Protein AF-B7IE78-F1 (afdb_monomer)

Radius of gyration: 19.23 Å; Cα contacts (8 Å, |Δi|>4): 376; chains: 1; bounding box: 48×43×48 Å

Foldseek 3Di:
DKFFFADDDPQWTWTQDPLAIWIKRKPDDDDGRDIDDDDPADDDPIGIDTQDDPDNDQADRVLLVLLVLQDPDSVSSRLSSLQSSQLVVPDPPDPVNSVLVSCCQQAFPPDPVSVVVLVVSQVRRPQWHWGHHHQWIKIARNVQQWIWIDHPPWIWIWHDDPQEIEIETQDDDPPVVVVQVVSVVRHVYYWYWHDPDVPIDID

Secondary structure (DSSP, 8-state):
-EEEEEEEETTEEEEEETTEEEEEEESS---TT-EEE-PSTT-SSS-EEEEEEEES----HHHHHHHHHH---HHHHHHHHHHHHHHTTTS---HHHHHHHHHHHHH-SSSHHHHHHHHHHHHH-TTEEEEEETTEEEEEETTTTEEEEEETTEEEEEEEETTEEEEEESSPPTTHHHHHHHHTTT-SEEEEEETTSTT--B-

Structure (mmCIF, N/CA/C/O backbone):
data_AF-B7IE78-F1
#
_entry.id   AF-B7IE78-F1
#
loop_
_atom_site.group_PDB
_atom_site.id
_atom_site.type_symbol
_atom_site.label_atom_id
_atom_site.label_alt_id
_atom_site.label_comp_id
_atom_site.label_asym_id
_atom_site.label_entity_id
_atom_site.label_seq_id
_atom_site.pdbx_PDB_ins_code
_atom_site.Cartn_x
_atom_site.Cartn_y
_atom_site.Cartn_z
_atom_site.occupancy
_atom_site.B_iso_or_equiv
_atom_site.auth_seq_id
_atom_site.auth_comp_id
_atom_site.auth_asym_id
_atom_site.auth_atom_id
_atom_site.pdbx_PDB_model_num
ATOM 1 N N . MET A 1 1 ? 10.334 -22.956 -7.928 1.00 80.69 1 MET A N 1
ATOM 2 C CA . MET A 1 1 ? 9.289 -22.399 -8.831 1.00 80.69 1 MET A CA 1
ATOM 3 C C . MET A 1 1 ? 9.983 -21.706 -9.991 1.00 80.69 1 MET A C 1
ATOM 5 O O . MET A 1 1 ? 11.041 -21.149 -9.757 1.00 80.69 1 MET A O 1
ATOM 9 N N . TYR A 1 2 ? 9.440 -21.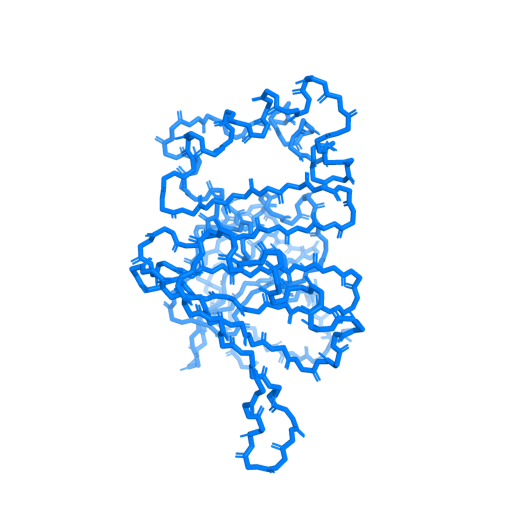718 -11.208 1.00 84.88 2 TYR A N 1
ATOM 10 C CA . TYR A 1 2 ? 10.041 -20.992 -12.338 1.00 84.88 2 TYR A CA 1
ATOM 11 C C . TYR A 1 2 ? 9.226 -19.751 -12.698 1.00 84.88 2 TYR A C 1
ATOM 13 O O . TYR A 1 2 ? 8.002 -19.756 -12.574 1.00 84.88 2 TYR A O 1
ATOM 21 N N . GLY A 1 3 ? 9.910 -18.712 -13.170 1.00 88.56 3 GLY A N 1
ATOM 22 C CA . GLY A 1 3 ? 9.297 -17.519 -13.742 1.00 88.56 3 GLY A CA 1
ATOM 23 C C . GLY A 1 3 ? 10.087 -16.994 -14.936 1.00 88.56 3 GLY A C 1
ATOM 24 O O . GLY A 1 3 ? 11.257 -17.329 -15.109 1.00 88.56 3 GLY A O 1
ATOM 25 N N . ILE A 1 4 ? 9.447 -16.179 -15.768 1.00 91.00 4 ILE A N 1
ATOM 26 C CA . ILE A 1 4 ? 10.082 -15.508 -16.911 1.00 91.00 4 ILE A CA 1
ATOM 27 C C . ILE A 1 4 ? 10.142 -14.014 -16.618 1.00 91.00 4 ILE A C 1
ATOM 29 O O . ILE A 1 4 ? 9.119 -13.423 -16.271 1.00 91.00 4 ILE A O 1
ATOM 33 N N . VAL A 1 5 ? 11.315 -13.396 -16.778 1.00 92.44 5 VAL A N 1
ATOM 34 C CA . VAL A 1 5 ? 11.469 -11.941 -16.636 1.00 92.44 5 VAL A CA 1
ATOM 35 C C . VAL A 1 5 ? 10.604 -11.235 -17.676 1.00 92.44 5 VAL A C 1
ATOM 37 O O . VAL A 1 5 ? 10.913 -11.267 -18.869 1.00 92.44 5 VAL A O 1
ATOM 40 N N . SER A 1 6 ? 9.525 -10.594 -17.234 1.00 93.38 6 SER A N 1
ATOM 41 C CA . SER A 1 6 ? 8.610 -9.879 -18.121 1.00 93.38 6 SER A CA 1
ATOM 42 C C . SER A 1 6 ? 8.970 -8.410 -18.225 1.00 93.38 6 SER A C 1
ATOM 44 O O . SER A 1 6 ? 9.001 -7.886 -19.330 1.00 93.38 6 SER A O 1
ATOM 46 N N . ASP A 1 7 ? 9.278 -7.756 -17.106 1.00 92.38 7 ASP A N 1
ATOM 47 C CA . ASP A 1 7 ? 9.486 -6.310 -17.043 1.00 92.38 7 ASP A CA 1
ATOM 48 C C . ASP A 1 7 ? 10.535 -5.945 -15.996 1.00 92.38 7 ASP A C 1
ATOM 50 O O . ASP A 1 7 ? 10.815 -6.698 -15.060 1.00 92.38 7 ASP A O 1
ATOM 54 N N . LEU A 1 8 ? 11.145 -4.780 -16.192 1.00 91.81 8 LEU A N 1
ATOM 55 C CA . LEU A 1 8 ? 12.296 -4.311 -15.435 1.00 91.81 8 LEU A CA 1
ATOM 56 C C . LEU A 1 8 ? 12.129 -2.822 -15.153 1.00 91.81 8 LEU A C 1
ATOM 58 O O . LEU A 1 8 ? 11.842 -2.045 -16.062 1.00 91.81 8 LEU A O 1
ATOM 62 N N . TYR A 1 9 ? 12.380 -2.419 -13.914 1.00 92.12 9 TYR A N 1
ATOM 63 C CA . TYR A 1 9 ? 12.505 -1.018 -13.540 1.00 92.12 9 TYR A CA 1
ATOM 64 C C . TYR A 1 9 ? 13.607 -0.877 -12.495 1.00 92.12 9 TYR A C 1
ATOM 66 O O . TYR A 1 9 ? 13.471 -1.337 -11.363 1.00 92.12 9 TYR A O 1
ATOM 74 N N . ARG A 1 10 ? 14.728 -0.253 -12.877 1.00 89.62 10 ARG A N 1
ATOM 75 C CA . ARG A 1 10 ? 15.946 -0.181 -12.050 1.00 89.62 10 ARG A CA 1
ATOM 76 C C . ARG A 1 10 ? 16.389 -1.586 -11.611 1.00 89.62 10 ARG A C 1
ATOM 78 O O . ARG A 1 10 ? 16.771 -2.393 -12.452 1.00 89.62 10 ARG A O 1
ATOM 85 N N . ASN A 1 11 ? 16.347 -1.871 -10.313 1.00 89.00 11 ASN A N 1
ATOM 86 C CA . ASN A 1 11 ? 16.671 -3.164 -9.712 1.00 89.00 11 ASN A CA 1
ATOM 87 C C . ASN A 1 11 ? 15.430 -4.008 -9.369 1.00 89.00 11 ASN A C 1
ATOM 89 O O . ASN A 1 11 ? 15.566 -5.075 -8.772 1.00 89.00 11 ASN A O 1
ATOM 93 N N . ILE A 1 12 ? 14.233 -3.543 -9.727 1.00 92.62 12 ILE A N 1
ATOM 94 C CA . ILE A 1 12 ? 12.977 -4.265 -9.550 1.00 92.62 12 ILE A CA 1
ATOM 95 C C . ILE A 1 12 ? 12.664 -5.042 -10.824 1.00 92.62 12 ILE A C 1
ATOM 97 O O . ILE A 1 12 ? 12.724 -4.506 -11.933 1.00 92.62 12 ILE A O 1
ATOM 101 N N . VAL A 1 13 ? 12.338 -6.319 -10.660 1.00 92.81 13 VAL A N 1
ATOM 102 C CA . VAL A 1 13 ? 12.122 -7.266 -11.753 1.00 92.81 13 VAL A CA 1
ATOM 103 C C . VAL A 1 13 ? 10.767 -7.931 -11.571 1.00 92.81 13 VAL A C 1
ATOM 105 O O . VAL A 1 13 ? 10.485 -8.467 -10.498 1.00 92.81 13 VAL A O 1
ATOM 108 N N . ARG A 1 14 ? 9.942 -7.922 -12.620 1.00 94.31 14 ARG A N 1
ATOM 109 C CA . ARG A 1 14 ? 8.688 -8.677 -12.678 1.00 94.31 14 ARG A CA 1
ATOM 110 C C . ARG A 1 14 ? 8.926 -10.027 -13.338 1.00 94.31 14 ARG A C 1
ATOM 112 O O . ARG A 1 14 ? 9.502 -10.101 -14.423 1.00 94.31 14 ARG A O 1
ATOM 119 N N . LEU A 1 15 ? 8.460 -11.079 -12.681 1.00 93.06 15 LEU A N 1
ATOM 120 C CA . LEU A 1 15 ? 8.517 -12.457 -13.138 1.00 93.06 15 LEU A CA 1
ATOM 121 C C . LEU A 1 15 ? 7.095 -12.960 -13.378 1.00 93.06 15 LEU A C 1
ATOM 123 O O . LEU A 1 15 ? 6.302 -13.018 -12.441 1.00 93.06 15 LEU A O 1
ATOM 127 N N . LYS A 1 16 ? 6.792 -13.374 -14.608 1.00 92.56 16 LYS A N 1
ATOM 128 C CA . LYS A 1 16 ? 5.557 -14.100 -14.924 1.00 92.56 16 LYS A CA 1
ATOM 129 C C . LYS A 1 16 ? 5.706 -15.553 -14.502 1.00 92.56 16 LYS A C 1
ATOM 131 O O . LYS A 1 16 ? 6.642 -16.220 -14.948 1.00 92.56 16 LYS A O 1
ATOM 136 N N . THR A 1 17 ? 4.799 -16.041 -13.661 1.00 90.75 17 THR A N 1
ATOM 137 C CA . THR A 1 17 ? 4.732 -17.453 -13.251 1.00 90.75 17 THR A CA 1
ATOM 138 C C . THR A 1 17 ? 3.342 -18.021 -13.520 1.00 90.75 17 THR A C 1
ATOM 140 O O . THR A 1 17 ? 2.388 -17.274 -13.731 1.00 90.75 17 THR A O 1
ATOM 143 N N . ASN A 1 18 ? 3.201 -19.345 -13.453 1.00 88.69 18 ASN A N 1
ATOM 144 C CA . ASN A 1 18 ? 1.899 -20.005 -13.609 1.00 88.69 18 ASN A CA 1
ATOM 145 C C . ASN A 1 18 ? 0.898 -19.625 -12.501 1.00 88.69 18 ASN A C 1
ATOM 147 O O . ASN A 1 18 ? -0.307 -19.703 -12.715 1.00 88.69 18 ASN A O 1
ATOM 151 N N . ASN A 1 19 ? 1.388 -19.178 -11.339 1.00 88.00 19 ASN A N 1
ATOM 152 C CA . ASN A 1 19 ? 0.563 -18.821 -10.181 1.00 88.00 19 ASN A CA 1
ATOM 153 C C . ASN A 1 19 ? 0.264 -17.312 -10.107 1.00 88.00 19 ASN A C 1
ATOM 155 O O . ASN A 1 19 ? -0.287 -16.841 -9.115 1.00 88.00 19 ASN A O 1
ATOM 159 N N . GLY A 1 20 ? 0.635 -16.549 -11.137 1.00 91.50 20 GLY A N 1
ATOM 160 C CA . GLY A 1 20 ? 0.570 -15.089 -11.160 1.00 91.50 20 GLY A CA 1
ATOM 161 C C . GLY A 1 20 ? 1.951 -14.442 -11.182 1.00 91.50 20 GLY A C 1
ATOM 162 O O . GLY A 1 20 ? 2.989 -15.112 -11.180 1.00 91.50 20 GLY A O 1
ATOM 163 N N . ASP A 1 21 ? 1.964 -13.119 -11.212 1.00 93.00 21 ASP A N 1
ATOM 164 C CA . ASP A 1 21 ? 3.193 -12.348 -11.306 1.00 93.00 21 ASP A CA 1
ATOM 165 C C . ASP A 1 21 ? 3.845 -12.211 -9.930 1.00 93.00 21 ASP A C 1
ATOM 167 O O . ASP A 1 21 ? 3.179 -12.106 -8.897 1.00 93.00 21 ASP A O 1
ATOM 171 N N . ILE A 1 22 ? 5.174 -12.204 -9.923 1.00 91.88 22 ILE A N 1
ATOM 172 C CA . ILE A 1 22 ? 6.008 -11.991 -8.741 1.00 91.88 22 ILE A CA 1
ATOM 17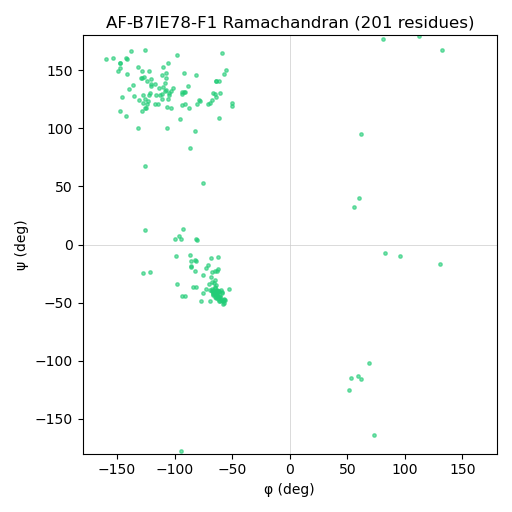3 C C . ILE A 1 22 ? 6.934 -10.824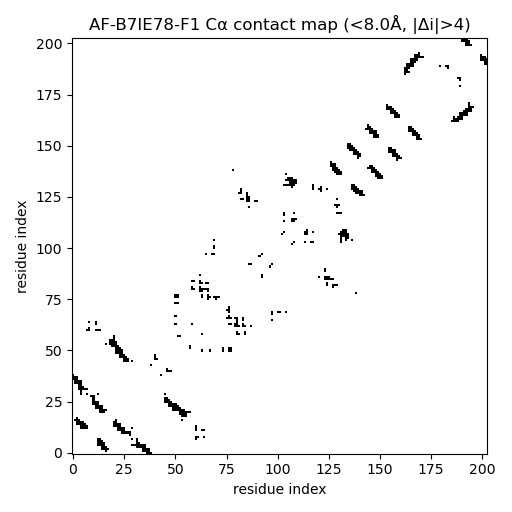 -9.026 1.00 91.88 22 ILE A C 1
ATOM 175 O O . ILE A 1 22 ? 7.472 -10.704 -10.125 1.00 91.88 22 ILE A O 1
ATOM 179 N N . VAL A 1 23 ? 7.155 -9.976 -8.029 1.00 92.25 23 VAL A N 1
ATOM 180 C CA . VAL A 1 23 ? 8.111 -8.876 -8.137 1.00 92.25 23 VAL A CA 1
ATOM 181 C C . VAL A 1 23 ? 9.240 -9.080 -7.145 1.00 92.25 23 VAL A C 1
ATOM 183 O O . VAL A 1 23 ? 9.011 -9.314 -5.957 1.00 92.25 23 VAL A O 1
ATOM 186 N N . ILE A 1 24 ? 10.471 -8.996 -7.646 1.00 91.31 24 ILE A N 1
ATOM 187 C CA . ILE A 1 24 ? 11.693 -9.168 -6.864 1.00 91.31 24 ILE A CA 1
ATOM 188 C C . ILE A 1 24 ? 12.578 -7.924 -6.955 1.00 91.31 24 ILE A C 1
ATOM 190 O O . ILE A 1 24 ? 12.617 -7.246 -7.980 1.00 91.31 24 ILE A O 1
ATOM 194 N N . LYS A 1 25 ? 13.337 -7.660 -5.892 1.00 89.69 25 LYS A N 1
ATOM 195 C CA . LYS A 1 25 ? 14.467 -6.728 -5.885 1.00 89.69 25 LYS A CA 1
ATOM 196 C C . LYS A 1 25 ? 15.738 -7.529 -6.128 1.00 89.69 25 LYS A C 1
ATOM 198 O O . LYS A 1 25 ? 16.153 -8.289 -5.255 1.00 89.69 25 LYS A O 1
ATOM 203 N N . SER A 1 26 ? 16.317 -7.395 -7.314 1.00 87.31 26 SER A N 1
ATOM 204 C CA . SER A 1 26 ? 17.536 -8.096 -7.72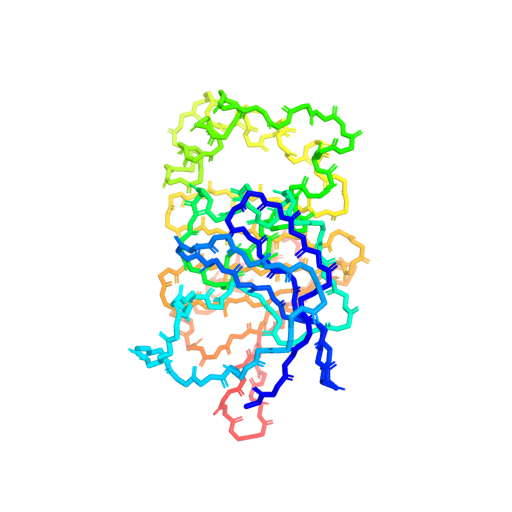4 1.00 87.31 26 SER A CA 1
ATOM 205 C C . SER A 1 26 ? 18.779 -7.264 -7.412 1.00 87.31 26 SER A C 1
ATOM 207 O O . SER A 1 26 ? 18.758 -6.036 -7.488 1.00 87.31 26 SER A O 1
ATOM 209 N N . ASN A 1 27 ? 19.892 -7.924 -7.100 1.00 84.06 27 ASN A N 1
ATOM 210 C CA . ASN A 1 27 ? 21.195 -7.272 -6.964 1.00 84.06 27 ASN A CA 1
ATOM 211 C C . ASN A 1 27 ? 21.901 -7.023 -8.311 1.00 84.06 27 ASN A C 1
ATOM 213 O O . ASN A 1 27 ? 22.874 -6.276 -8.367 1.00 84.06 27 ASN A O 1
ATOM 217 N N . LYS A 1 28 ? 21.427 -7.652 -9.392 1.00 82.06 28 LYS A N 1
ATOM 218 C CA . LYS A 1 28 ? 21.990 -7.556 -10.744 1.00 82.06 28 LYS A CA 1
ATOM 219 C C . LYS A 1 28 ? 20.892 -7.291 -11.767 1.00 82.06 28 LYS A C 1
ATOM 221 O O . LYS A 1 28 ? 19.747 -7.713 -11.597 1.00 82.06 28 LYS A O 1
ATOM 226 N N . LYS A 1 29 ? 21.258 -6.645 -12.874 1.00 82.31 29 LYS A N 1
ATOM 227 C CA . LYS A 1 29 ? 20.364 -6.484 -14.024 1.00 82.31 29 LYS A CA 1
ATOM 228 C C . LYS A 1 29 ? 20.066 -7.856 -14.637 1.00 82.31 29 LYS A C 1
ATOM 230 O O . LYS A 1 29 ? 20.988 -8.616 -14.921 1.00 82.31 29 LYS A O 1
ATOM 235 N N . MET A 1 30 ? 18.787 -8.154 -14.841 1.00 84.81 30 MET A N 1
ATOM 236 C CA . MET A 1 30 ? 18.326 -9.406 -15.447 1.00 84.81 30 MET A CA 1
ATOM 237 C C . MET A 1 30 ? 17.820 -9.120 -16.867 1.00 84.81 30 MET A C 1
ATOM 239 O O . MET A 1 30 ? 17.088 -8.146 -17.042 1.00 84.81 30 MET A O 1
ATOM 243 N N . PRO A 1 31 ? 18.199 -9.905 -17.889 1.00 84.81 31 PRO A N 1
ATOM 244 C CA . PRO A 1 31 ? 17.639 -9.769 -19.232 1.00 84.81 31 PRO A CA 1
ATOM 245 C C . PRO A 1 31 ? 16.139 -10.093 -19.268 1.00 84.81 31 PRO A C 1
ATOM 247 O O . PRO A 1 31 ? 15.689 -11.046 -18.630 1.00 84.81 31 PRO A O 1
ATOM 250 N N . LYS A 1 32 ? 15.363 -9.333 -20.051 1.00 89.31 32 LYS A N 1
ATOM 251 C CA . LYS A 1 32 ? 13.955 -9.653 -20.343 1.00 89.31 32 LYS A CA 1
ATOM 252 C C . LYS A 1 32 ? 13.880 -10.965 -21.131 1.00 89.31 32 LYS A C 1
ATOM 254 O O . LYS A 1 32 ? 14.726 -11.219 -21.980 1.00 89.31 32 LYS A O 1
ATOM 259 N N . GLY A 1 33 ? 12.896 -11.808 -20.826 1.00 86.88 33 GLY A N 1
ATOM 260 C CA . GLY A 1 33 ? 12.751 -13.148 -21.404 1.00 86.88 33 GLY A CA 1
ATOM 261 C C . GLY A 1 33 ? 13.605 -14.233 -20.738 1.00 86.88 33 GLY A C 1
ATOM 262 O O . GLY A 1 33 ? 13.402 -15.410 -21.025 1.00 86.88 33 GLY A O 1
ATOM 263 N N . LEU A 1 34 ? 14.510 -13.881 -19.814 1.00 86.75 34 LEU A N 1
ATOM 264 C CA . LEU A 1 34 ? 15.284 -14.874 -19.072 1.00 86.75 34 LEU A CA 1
ATOM 265 C C . LEU A 1 34 ? 14.348 -15.733 -18.207 1.00 86.75 34 LEU A C 1
ATOM 267 O O . LEU A 1 34 ? 13.569 -15.208 -17.405 1.00 86.75 34 LEU A O 1
ATOM 271 N N . LYS A 1 35 ? 14.451 -17.057 -18.346 1.00 85.25 35 LYS A N 1
ATOM 272 C CA . LYS A 1 35 ? 13.814 -18.013 -17.438 1.00 85.25 35 LYS A CA 1
ATOM 273 C C . LYS A 1 35 ? 14.650 -18.113 -16.170 1.00 85.25 35 LYS A C 1
ATOM 275 O O . LYS A 1 35 ? 15.836 -18.420 -16.227 1.00 85.25 35 LYS A O 1
ATOM 280 N N . VAL A 1 36 ? 14.018 -17.877 -15.030 1.00 82.50 36 VAL A N 1
ATOM 281 C CA . VAL A 1 36 ? 14.657 -17.919 -13.718 1.00 82.50 36 VAL A CA 1
ATOM 282 C C . VAL A 1 36 ? 13.988 -18.958 -12.844 1.00 82.50 36 VAL A C 1
ATOM 284 O O . VAL A 1 36 ? 12.761 -19.047 -12.775 1.00 82.50 36 VAL A O 1
ATOM 287 N N . GLU A 1 37 ? 14.808 -19.735 -12.148 1.00 80.94 37 GLU A N 1
ATOM 288 C CA . GLU A 1 37 ? 14.347 -20.572 -11.055 1.00 80.94 37 GLU A CA 1
ATOM 289 C C . GLU A 1 37 ? 14.363 -19.761 -9.758 1.00 80.94 37 GLU A C 1
ATOM 291 O O . GLU A 1 37 ? 15.402 -19.300 -9.292 1.00 80.94 37 GLU A O 1
ATOM 296 N N . ILE A 1 38 ? 13.190 -19.582 -9.169 1.00 74.44 38 ILE A N 1
ATOM 297 C CA . ILE A 1 38 ? 13.004 -18.982 -7.855 1.00 74.44 38 ILE A CA 1
ATOM 298 C C . ILE A 1 38 ? 13.248 -20.097 -6.831 1.00 74.44 38 ILE A C 1
ATOM 300 O O . ILE A 1 38 ? 12.365 -20.931 -6.583 1.00 74.44 38 ILE A O 1
ATOM 304 N N . LYS A 1 39 ? 14.474 -20.126 -6.297 1.00 71.56 39 LYS A N 1
ATOM 305 C CA . LYS A 1 39 ? 14.903 -20.955 -5.159 1.00 71.56 39 LYS A CA 1
ATOM 306 C C . LYS A 1 39 ? 14.884 -20.135 -3.865 1.00 71.56 39 LYS A C 1
ATOM 308 O O . LYS A 1 39 ? 14.863 -18.904 -3.909 1.00 71.56 39 LYS A O 1
ATOM 313 N N . ASN A 1 40 ? 14.901 -20.811 -2.715 1.00 56.38 40 ASN A N 1
ATOM 314 C CA . ASN A 1 40 ? 15.049 -20.149 -1.417 1.00 56.38 40 ASN A CA 1
ATOM 315 C C . ASN A 1 40 ? 16.341 -19.305 -1.372 1.00 56.38 40 ASN A C 1
ATOM 317 O O . ASN A 1 40 ? 17.341 -19.629 -2.015 1.00 56.38 40 ASN A O 1
ATOM 321 N N . ILE A 1 41 ? 16.277 -18.189 -0.639 1.00 50.69 41 ILE A N 1
ATOM 322 C CA . ILE A 1 41 ? 17.271 -17.104 -0.599 1.00 50.69 41 ILE A CA 1
ATOM 323 C C . ILE A 1 41 ? 18.692 -17.658 -0.379 1.00 50.69 41 ILE A C 1
ATOM 325 O O . ILE A 1 41 ? 18.956 -18.282 0.641 1.00 50.69 41 ILE A O 1
ATOM 329 N N . GLY A 1 42 ? 19.620 -17.384 -1.308 1.00 45.25 42 GLY A N 1
ATOM 330 C CA . GLY A 1 42 ? 21.063 -17.603 -1.106 1.00 45.25 42 GLY A CA 1
ATOM 331 C C . GLY A 1 42 ? 21.810 -18.368 -2.204 1.00 45.25 42 GLY A C 1
ATOM 332 O O . GLY A 1 42 ? 23.033 -18.241 -2.270 1.00 45.25 42 GLY A O 1
ATOM 333 N N . GLN A 1 43 ? 21.117 -19.084 -3.097 1.00 47.84 43 GLN A N 1
ATOM 334 C CA . GLN A 1 43 ? 21.738 -19.896 -4.159 1.00 47.84 43 GLN A CA 1
ATOM 335 C C . GLN A 1 43 ? 21.286 -19.461 -5.566 1.00 47.84 43 GLN A C 1
ATOM 337 O O . GLN A 1 43 ? 20.090 -19.332 -5.815 1.00 47.84 43 GLN A O 1
ATOM 342 N N . GLY A 1 44 ? 22.244 -19.253 -6.481 1.00 60.38 44 GLY A N 1
ATOM 343 C CA . GLY A 1 44 ? 22.012 -18.910 -7.895 1.00 60.38 44 GLY A CA 1
ATOM 344 C C . GLY A 1 44 ? 22.848 -17.725 -8.409 1.00 60.38 44 GLY A C 1
ATOM 345 O O . GLY A 1 44 ? 23.434 -16.977 -7.625 1.00 60.38 44 GLY A O 1
ATOM 346 N N . ASP A 1 45 ? 22.872 -17.534 -9.734 1.00 61.88 45 ASP A N 1
ATOM 347 C CA . ASP A 1 45 ? 23.640 -16.471 -10.420 1.00 61.88 45 ASP A CA 1
ATOM 348 C C . ASP A 1 45 ? 23.116 -15.050 -10.138 1.00 61.88 45 ASP A C 1
ATOM 350 O O . ASP A 1 45 ? 23.855 -14.052 -10.213 1.00 61.88 45 ASP A O 1
ATOM 354 N N . TYR A 1 46 ? 21.836 -14.978 -9.763 1.00 66.50 46 TYR A N 1
ATOM 355 C CA . TYR A 1 46 ? 21.090 -13.773 -9.423 1.00 66.50 46 TYR A CA 1
ATOM 356 C C . TYR A 1 46 ? 20.503 -13.921 -8.018 1.00 66.50 46 TYR A C 1
ATOM 358 O O . TYR A 1 46 ? 19.719 -14.834 -7.762 1.00 66.50 46 TYR A O 1
ATOM 366 N N . LYS A 1 47 ? 20.868 -13.017 -7.100 1.00 73.44 47 LYS A N 1
ATOM 367 C CA . LYS A 1 47 ? 20.319 -12.987 -5.736 1.00 73.44 47 LYS A CA 1
ATOM 368 C C . LYS A 1 47 ? 19.290 -11.864 -5.642 1.00 73.44 47 LYS A C 1
ATOM 370 O O . LYS A 1 47 ? 19.563 -10.734 -6.046 1.00 73.44 47 LYS A O 1
ATOM 375 N N . GLY A 1 48 ? 18.120 -12.157 -5.085 1.00 75.75 48 GLY A N 1
ATOM 376 C CA . GLY A 1 48 ? 17.072 -11.158 -4.914 1.00 75.75 48 GLY A CA 1
ATOM 377 C C . GLY A 1 48 ? 16.125 -11.460 -3.761 1.00 75.75 48 GLY A C 1
ATOM 378 O O . GLY A 1 48 ? 16.041 -12.593 -3.289 1.00 75.75 48 GLY A O 1
ATOM 379 N N . LYS A 1 49 ? 15.417 -10.422 -3.311 1.00 84.81 49 LYS A N 1
ATOM 380 C CA . LYS A 1 49 ? 14.366 -10.496 -2.285 1.00 84.81 49 LYS A CA 1
ATOM 381 C C . LYS A 1 49 ? 13.007 -10.370 -2.967 1.00 84.81 49 LYS A C 1
ATOM 383 O O . LYS A 1 49 ? 12.811 -9.451 -3.761 1.00 84.81 49 LYS A O 1
ATOM 388 N N . ILE A 1 50 ? 12.076 -11.273 -2.666 1.00 88.25 50 ILE A N 1
ATOM 389 C CA . ILE A 1 50 ? 10.687 -11.146 -3.127 1.00 88.25 50 ILE A CA 1
ATOM 390 C C . ILE A 1 50 ? 10.056 -9.944 -2.420 1.00 88.25 50 ILE A C 1
ATOM 392 O O . ILE A 1 50 ? 10.060 -9.879 -1.192 1.00 88.25 50 ILE A O 1
ATOM 396 N N . LEU A 1 51 ? 9.529 -9.004 -3.202 1.00 88.81 51 LEU A N 1
ATOM 397 C CA . LEU A 1 51 ? 8.812 -7.830 -2.705 1.00 88.81 51 LEU A CA 1
ATOM 398 C C . LEU A 1 51 ? 7.296 -8.022 -2.737 1.00 88.81 51 LEU A C 1
ATOM 400 O O . LEU A 1 51 ? 6.609 -7.495 -1.874 1.00 88.81 51 LEU A O 1
ATOM 404 N N . MET A 1 52 ? 6.759 -8.747 -3.724 1.00 90.00 52 MET A N 1
ATOM 405 C CA . MET A 1 52 ? 5.309 -8.874 -3.910 1.00 90.00 52 MET A CA 1
ATOM 406 C C . MET A 1 52 ? 4.944 -10.105 -4.751 1.00 90.00 52 MET A C 1
ATOM 408 O O . MET A 1 52 ? 5.776 -10.612 -5.506 1.00 90.00 52 MET A O 1
ATOM 412 N N . GLY A 1 53 ? 3.695 -10.562 -4.637 1.00 87.88 53 GLY A N 1
ATOM 413 C CA . GLY A 1 53 ? 3.155 -11.706 -5.380 1.00 87.88 53 GLY A CA 1
ATOM 414 C C . GLY A 1 53 ? 3.534 -13.067 -4.780 1.00 87.88 53 GLY A C 1
ATOM 415 O O . GLY A 1 53 ? 4.276 -13.103 -3.803 1.00 87.88 53 GLY A O 1
ATOM 416 N N . PRO A 1 54 ? 3.055 -14.196 -5.322 1.00 88.50 54 PRO A N 1
ATOM 417 C CA . PRO A 1 54 ? 2.312 -14.319 -6.577 1.00 88.50 54 PRO A CA 1
ATOM 418 C C . PRO A 1 54 ? 0.928 -13.652 -6.526 1.00 88.50 54 PRO A C 1
ATOM 420 O O . PRO A 1 54 ? 0.175 -13.869 -5.584 1.00 88.50 54 PRO A O 1
ATOM 423 N N . SER A 1 55 ? 0.604 -12.817 -7.520 1.00 88.25 55 SER A N 1
ATOM 424 C CA . SER A 1 55 ? -0.716 -12.179 -7.673 1.00 88.25 55 SER A CA 1
ATOM 425 C C . SER A 1 55 ? -1.049 -11.944 -9.148 1.00 88.25 55 SER A C 1
ATOM 427 O O . SER A 1 55 ? -0.161 -11.710 -9.965 1.00 88.25 55 SER A O 1
ATOM 429 N N . LYS A 1 56 ? -2.340 -11.974 -9.500 1.00 87.19 56 LYS A N 1
ATOM 430 C CA . LYS A 1 56 ? -2.819 -11.624 -10.852 1.00 87.19 56 LYS A CA 1
ATOM 431 C C . LYS A 1 56 ? -2.813 -10.118 -11.112 1.00 87.19 56 LYS A C 1
ATOM 433 O O . LYS A 1 56 ? -2.742 -9.701 -12.262 1.00 87.19 56 LYS A O 1
ATOM 438 N N . VAL A 1 57 ? -2.923 -9.316 -10.055 1.00 87.50 57 VAL A N 1
ATOM 439 C CA . VAL A 1 57 ? -2.975 -7.855 -10.134 1.00 87.50 57 VAL A CA 1
ATOM 440 C C . VAL A 1 57 ? -1.871 -7.306 -9.248 1.00 87.50 57 VAL A C 1
ATOM 442 O O . VAL A 1 57 ? -1.861 -7.540 -8.038 1.00 87.50 57 VAL A O 1
ATOM 445 N N . LEU A 1 58 ? -0.927 -6.604 -9.867 1.00 91.81 58 LEU A N 1
ATOM 446 C CA . LEU A 1 58 ? 0.188 -5.951 -9.198 1.00 91.81 58 LEU A CA 1
ATOM 447 C C . LEU A 1 58 ? 0.279 -4.494 -9.656 1.00 91.81 58 LEU A C 1
ATOM 449 O O . LEU A 1 58 ? 0.100 -4.246 -10.854 1.00 91.81 58 LEU A O 1
ATOM 453 N N . PRO A 1 59 ? 0.635 -3.565 -8.754 1.00 93.56 59 PRO A N 1
ATOM 454 C CA . PRO A 1 59 ? 0.950 -2.191 -9.120 1.00 93.56 59 PRO A CA 1
ATOM 455 C C . PRO A 1 59 ? 2.103 -2.106 -10.121 1.00 93.56 59 PRO A C 1
ATOM 457 O O . PRO A 1 59 ? 2.884 -3.053 -10.310 1.00 93.56 59 PRO A O 1
ATOM 460 N N . SER A 1 60 ? 2.244 -0.944 -10.744 1.00 95.06 60 SER A N 1
ATOM 461 C CA . SER A 1 60 ? 3.384 -0.609 -11.593 1.00 95.06 60 SER A CA 1
ATOM 462 C C . SER A 1 60 ? 4.739 -0.763 -10.868 1.00 95.06 60 SER A C 1
ATOM 464 O O . SER A 1 60 ? 4.857 -0.636 -9.646 1.00 95.06 60 SER A O 1
ATOM 466 N N . LEU A 1 61 ? 5.803 -1.093 -11.618 1.00 95.75 61 LEU A N 1
ATOM 467 C CA . LEU A 1 61 ? 7.115 -1.394 -11.018 1.00 95.75 61 LEU A CA 1
ATOM 468 C C . LEU A 1 61 ? 7.794 -0.176 -10.383 1.00 95.75 61 LEU A C 1
ATOM 470 O O . LEU A 1 61 ? 8.582 -0.339 -9.453 1.00 95.75 61 LEU A O 1
ATOM 474 N N . ASP A 1 62 ? 7.506 1.024 -10.874 1.00 95.94 62 ASP A N 1
ATOM 475 C CA . ASP A 1 62 ? 7.940 2.281 -10.271 1.00 95.94 62 ASP A CA 1
ATOM 476 C C . ASP A 1 62 ? 7.276 2.503 -8.910 1.00 95.94 62 ASP A C 1
ATOM 478 O O . ASP A 1 62 ? 7.983 2.802 -7.950 1.00 95.94 62 ASP A O 1
ATOM 482 N N . ALA A 1 63 ? 5.971 2.245 -8.782 1.00 96.81 63 ALA A N 1
ATOM 483 C CA . ALA A 1 63 ? 5.268 2.320 -7.506 1.00 96.81 63 ALA A CA 1
ATOM 484 C C . ALA A 1 63 ? 5.846 1.331 -6.481 1.00 96.81 63 ALA A C 1
ATOM 486 O O . ALA A 1 63 ? 6.166 1.723 -5.360 1.00 96.81 63 ALA A O 1
ATOM 487 N N . ILE A 1 64 ? 6.099 0.083 -6.897 1.00 96.44 64 ILE A N 1
ATOM 488 C CA . ILE A 1 64 ? 6.754 -0.926 -6.046 1.00 96.44 64 ILE A CA 1
ATOM 489 C C . ILE A 1 64 ? 8.176 -0.499 -5.661 1.00 96.44 64 ILE A C 1
ATOM 491 O O . ILE A 1 64 ? 8.601 -0.676 -4.515 1.00 96.44 64 ILE A O 1
ATOM 495 N N . TYR A 1 65 ? 8.922 0.095 -6.596 1.00 95.75 65 TYR A N 1
ATOM 496 C CA . TYR A 1 65 ? 10.241 0.648 -6.308 1.00 95.75 65 TYR A CA 1
ATOM 497 C C . TYR A 1 65 ? 10.160 1.748 -5.243 1.00 95.75 65 TYR A C 1
ATOM 499 O O . TYR A 1 65 ? 10.902 1.677 -4.262 1.00 95.75 65 TYR A O 1
ATOM 507 N N . TYR A 1 66 ? 9.246 2.712 -5.390 1.00 97.06 66 TYR A N 1
ATOM 508 C CA . TYR A 1 66 ? 9.025 3.786 -4.420 1.00 97.06 66 TYR A CA 1
ATOM 509 C C . TYR A 1 66 ? 8.686 3.237 -3.034 1.00 97.06 66 TYR A C 1
ATOM 511 O O . TYR A 1 66 ? 9.326 3.619 -2.059 1.00 97.06 66 TYR A O 1
ATOM 519 N N . SER A 1 67 ? 7.778 2.266 -2.935 1.00 97.38 67 SER A N 1
ATOM 520 C CA . SER A 1 67 ? 7.449 1.603 -1.667 1.00 97.38 67 SER A CA 1
ATOM 521 C C . SER A 1 67 ? 8.656 0.938 -1.013 1.00 97.38 67 SER A C 1
ATOM 523 O O . SER A 1 67 ? 8.860 1.081 0.192 1.00 97.38 67 SER A O 1
ATOM 525 N N . SER A 1 68 ? 9.501 0.276 -1.809 1.00 95.56 68 SER A N 1
ATOM 526 C CA . SER A 1 68 ? 10.722 -0.381 -1.322 1.00 95.56 68 SER A CA 1
ATOM 527 C C . SER A 1 68 ? 11.812 0.587 -0.837 1.00 95.56 68 SER A C 1
ATOM 529 O O . SER A 1 68 ? 12.798 0.148 -0.245 1.00 95.56 68 SER A O 1
ATOM 531 N N . MET A 1 69 ? 11.667 1.889 -1.114 1.00 95.50 69 MET A N 1
ATOM 532 C CA . MET A 1 69 ? 12.523 2.952 -0.572 1.00 95.50 69 MET A CA 1
ATOM 533 C C . MET A 1 69 ? 12.042 3.447 0.799 1.00 95.50 69 MET A C 1
ATOM 535 O O . MET A 1 69 ? 12.824 4.058 1.529 1.00 95.50 69 MET A O 1
ATOM 539 N N . ILE A 1 70 ? 10.773 3.197 1.142 1.00 97.06 70 ILE A N 1
ATOM 540 C CA . ILE A 1 70 ? 10.158 3.615 2.408 1.00 97.06 70 ILE A CA 1
ATOM 541 C C . ILE A 1 70 ? 10.315 2.530 3.474 1.00 97.06 70 ILE A C 1
ATOM 543 O O . ILE A 1 70 ? 10.672 2.837 4.606 1.00 97.06 70 ILE A O 1
ATOM 547 N N . THR A 1 71 ? 10.068 1.266 3.121 1.00 94.12 71 THR A N 1
ATOM 548 C CA . THR A 1 71 ? 10.110 0.140 4.065 1.00 94.12 71 THR A CA 1
ATOM 549 C C . THR A 1 71 ? 10.583 -1.152 3.404 1.00 94.12 71 THR A C 1
ATOM 551 O O . THR A 1 71 ? 10.475 -1.336 2.190 1.00 94.12 71 THR A O 1
ATOM 554 N N . GLU A 1 72 ? 11.112 -2.058 4.223 1.00 90.62 72 GLU A N 1
ATOM 555 C CA . GLU A 1 72 ? 11.500 -3.411 3.827 1.00 90.62 72 GLU A CA 1
ATOM 556 C C . GLU A 1 72 ? 10.458 -4.483 4.167 1.00 90.62 72 GLU A C 1
ATOM 558 O O . GLU A 1 72 ? 10.615 -5.637 3.739 1.00 90.62 72 GLU A O 1
ATOM 563 N N . ASP A 1 73 ? 9.433 -4.118 4.942 1.00 91.31 73 ASP A N 1
ATOM 564 C CA . ASP A 1 73 ? 8.323 -4.997 5.290 1.00 91.31 73 ASP A CA 1
ATOM 565 C C . ASP A 1 73 ? 7.471 -5.257 4.049 1.00 91.31 73 ASP A C 1
ATOM 567 O O . ASP A 1 73 ? 6.935 -4.339 3.428 1.00 91.31 73 ASP A O 1
ATOM 571 N N . ARG A 1 74 ? 7.340 -6.53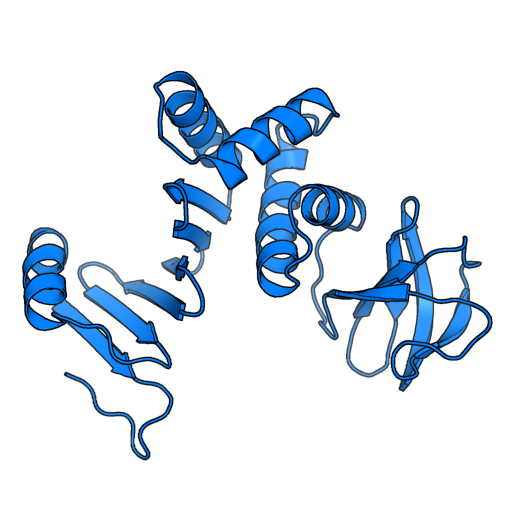2 3.688 1.00 90.12 74 ARG A N 1
ATOM 572 C CA . ARG A 1 74 ? 6.663 -6.955 2.462 1.00 90.12 74 ARG A CA 1
ATOM 573 C C . ARG A 1 74 ? 5.189 -6.545 2.426 1.00 90.12 74 ARG A C 1
ATOM 575 O O . ARG A 1 74 ? 4.702 -6.135 1.376 1.00 90.12 74 ARG A O 1
ATOM 582 N N . SER A 1 75 ? 4.493 -6.652 3.555 1.00 90.44 75 SER A N 1
ATOM 583 C CA . SER A 1 75 ? 3.068 -6.331 3.646 1.00 90.44 75 SER A CA 1
ATOM 584 C C . SER A 1 75 ? 2.828 -4.825 3.502 1.00 90.44 75 SER A C 1
ATOM 586 O O . SER A 1 75 ? 1.915 -4.401 2.793 1.00 90.44 75 SER A O 1
ATOM 588 N N . LEU A 1 76 ? 3.710 -4.009 4.085 1.00 94.62 76 LEU A N 1
ATOM 589 C CA . LEU A 1 76 ? 3.661 -2.555 3.957 1.00 94.62 76 LEU A CA 1
ATOM 590 C C . LEU A 1 76 ? 4.090 -2.098 2.559 1.00 94.62 76 LEU A C 1
ATOM 592 O O . LEU A 1 76 ? 3.475 -1.182 2.015 1.00 94.62 76 LEU A O 1
ATOM 596 N N . VAL A 1 77 ? 5.093 -2.747 1.950 1.00 95.44 77 VAL A N 1
ATOM 597 C CA . VAL A 1 77 ? 5.492 -2.494 0.554 1.00 95.44 77 VAL A CA 1
ATOM 598 C C . VAL A 1 77 ? 4.302 -2.685 -0.376 1.00 95.44 77 VAL A C 1
ATOM 600 O O . VAL A 1 77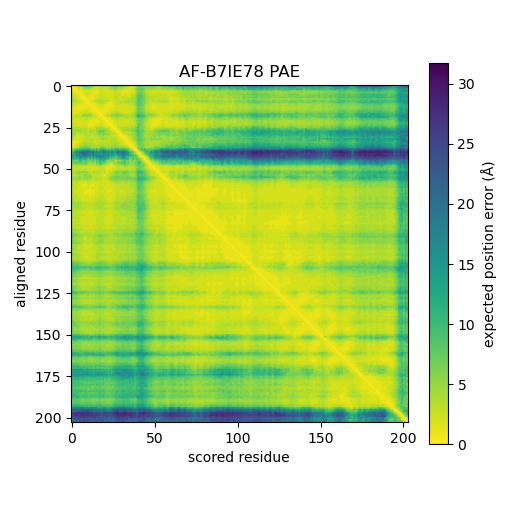 ? 4.029 -1.807 -1.191 1.00 95.44 77 VAL A O 1
ATOM 603 N N . GLU A 1 78 ? 3.562 -3.782 -0.233 1.00 93.88 78 GLU A N 1
ATOM 604 C CA . GLU A 1 78 ? 2.368 -4.056 -1.032 1.00 93.88 78 GLU A CA 1
ATOM 605 C C . GLU A 1 78 ? 1.314 -2.946 -0.894 1.00 93.88 78 GLU A C 1
ATOM 607 O O . GLU A 1 78 ? 0.886 -2.379 -1.902 1.00 93.88 78 GLU A O 1
ATOM 612 N N . LYS A 1 79 ? 0.944 -2.562 0.335 1.00 95.19 79 LYS A N 1
ATOM 613 C CA . LYS A 1 79 ? -0.051 -1.498 0.565 1.00 95.19 79 LYS A CA 1
ATOM 614 C C . LYS A 1 79 ? 0.409 -0.136 0.043 1.00 95.19 79 LYS A C 1
ATOM 616 O O . LYS A 1 79 ? -0.365 0.576 -0.597 1.00 95.19 79 LYS A O 1
ATOM 621 N N . LEU A 1 80 ? 1.676 0.214 0.262 1.00 97.31 80 LEU A N 1
ATOM 622 C CA . LEU A 1 80 ? 2.261 1.449 -0.257 1.00 97.31 80 LEU A CA 1
ATOM 623 C C . LEU A 1 80 ? 2.328 1.460 -1.784 1.00 97.31 80 LEU A C 1
ATOM 625 O O . LEU A 1 80 ? 2.245 2.533 -2.369 1.00 97.31 80 LEU A O 1
ATOM 629 N N . SER A 1 81 ? 2.487 0.308 -2.436 1.00 97.25 81 SER A N 1
ATOM 630 C CA . SER A 1 81 ? 2.639 0.253 -3.895 1.00 97.25 81 SER A CA 1
ATOM 631 C C . SER A 1 81 ? 1.347 0.691 -4.578 1.00 97.25 81 SER A C 1
ATOM 633 O O . SER A 1 81 ? 1.369 1.515 -5.486 1.00 97.25 81 SER A O 1
ATOM 635 N N . PHE A 1 82 ? 0.202 0.230 -4.074 1.00 96.12 82 PHE A N 1
ATOM 636 C CA . PHE A 1 82 ? -1.107 0.699 -4.528 1.00 96.12 82 PHE A CA 1
ATOM 637 C C . PHE A 1 82 ? -1.332 2.191 -4.240 1.00 96.12 82 PHE A C 1
ATOM 639 O O . PHE A 1 82 ? -1.867 2.913 -5.080 1.00 96.12 82 PHE A O 1
ATOM 646 N N . LEU A 1 83 ? -0.882 2.677 -3.079 1.00 97.56 83 LEU A N 1
ATOM 647 C CA . LEU A 1 83 ? -0.946 4.100 -2.737 1.00 97.56 83 LEU A CA 1
ATOM 648 C C . LEU A 1 83 ? -0.127 4.959 -3.715 1.00 97.56 83 LEU A C 1
ATOM 650 O O . LEU A 1 83 ? -0.627 5.960 -4.224 1.00 97.56 83 LEU A O 1
ATOM 654 N N . PHE A 1 84 ? 1.123 4.579 -3.990 1.00 98.06 84 PHE A N 1
ATOM 655 C CA . PHE A 1 84 ? 2.002 5.322 -4.895 1.00 98.06 84 PHE A CA 1
ATOM 656 C C . PHE A 1 84 ? 1.527 5.285 -6.345 1.00 98.06 84 PHE A C 1
ATOM 658 O O . PHE A 1 84 ? 1.711 6.273 -7.049 1.00 98.06 84 PHE A O 1
ATOM 665 N N . GLU A 1 85 ? 0.890 4.199 -6.779 1.00 96.62 85 GLU A N 1
ATOM 666 C CA . GLU A 1 85 ? 0.268 4.115 -8.103 1.00 96.62 85 GLU A CA 1
ATOM 667 C C . GLU A 1 85 ? -0.888 5.117 -8.267 1.00 96.62 85 GLU A C 1
ATOM 669 O O . GLU A 1 85 ? -1.074 5.679 -9.343 1.00 96.62 85 GLU A O 1
ATOM 674 N N . GLU A 1 86 ? -1.652 5.396 -7.207 1.00 96.69 86 GLU A N 1
ATOM 675 C CA . GLU A 1 86 ? -2.665 6.459 -7.236 1.00 96.69 86 GLU A CA 1
ATOM 676 C C . GLU A 1 86 ? -2.038 7.856 -7.155 1.00 96.69 86 GLU A C 1
ATOM 678 O O . GLU A 1 86 ? -2.449 8.761 -7.882 1.00 96.69 86 GLU A O 1
ATOM 683 N N . LEU A 1 87 ? -1.022 8.039 -6.306 1.00 97.50 87 LEU A N 1
ATOM 684 C CA . LEU A 1 87 ? -0.339 9.326 -6.158 1.00 97.50 87 LEU A CA 1
ATOM 685 C C . LEU A 1 87 ? 0.379 9.747 -7.447 1.00 97.50 87 LEU A C 1
ATOM 687 O O . LEU A 1 87 ? 0.303 10.917 -7.823 1.00 97.50 87 LEU A O 1
ATOM 691 N N . SER A 1 88 ? 1.022 8.816 -8.159 1.00 96.25 88 SER A N 1
ATOM 692 C CA . SER A 1 88 ? 1.782 9.113 -9.382 1.00 96.25 88 SER A CA 1
ATOM 693 C C . SER A 1 88 ? 0.915 9.676 -10.514 1.00 96.25 88 SER A C 1
ATOM 695 O O . SER A 1 88 ? 1.419 10.386 -11.383 1.00 96.25 88 SER A O 1
ATOM 697 N N . LYS A 1 89 ? -0.405 9.445 -10.472 1.00 95.88 89 LYS A N 1
ATOM 698 C CA . LYS A 1 89 ? -1.380 10.022 -11.414 1.00 95.88 89 LYS A CA 1
ATOM 699 C C . LYS A 1 89 ? -1.602 11.523 -11.209 1.00 95.88 89 LYS A C 1
ATOM 701 O O . LYS A 1 89 ? -2.175 12.168 -12.080 1.00 95.88 89 LYS A O 1
ATOM 706 N N . ARG A 1 90 ? -1.220 12.073 -10.050 1.00 96.06 90 ARG A N 1
ATOM 707 C CA . ARG A 1 90 ? -1.554 13.449 -9.635 1.00 96.06 90 ARG A CA 1
ATOM 708 C C . ARG A 1 90 ? -0.347 14.276 -9.217 1.00 96.06 90 ARG A C 1
ATOM 710 O O . ARG A 1 90 ? -0.404 15.499 -9.288 1.00 96.06 90 ARG A O 1
ATOM 717 N N . VAL A 1 91 ? 0.732 13.635 -8.779 1.00 96.00 91 VAL A N 1
ATOM 718 C CA . VAL A 1 91 ? 1.962 14.309 -8.365 1.00 96.00 91 VAL A CA 1
ATOM 719 C C . VAL A 1 91 ? 3.188 13.529 -8.819 1.00 96.00 91 VAL A C 1
ATOM 721 O O . VAL A 1 91 ? 3.200 12.300 -8.871 1.00 96.00 91 VAL A O 1
ATOM 724 N N . LYS A 1 92 ? 4.256 14.260 -9.139 1.00 95.69 92 LYS A N 1
ATOM 725 C CA . LYS A 1 92 ? 5.552 13.670 -9.458 1.00 95.69 92 LYS A CA 1
ATOM 726 C C . LYS A 1 92 ? 6.187 13.092 -8.191 1.00 95.69 92 LYS A C 1
ATOM 728 O O . LYS A 1 92 ? 6.469 13.826 -7.248 1.00 95.69 92 LYS A O 1
ATOM 733 N N . ILE A 1 93 ? 6.469 11.790 -8.200 1.00 96.75 93 ILE A N 1
ATOM 734 C CA . ILE A 1 93 ? 7.169 11.104 -7.106 1.00 96.75 93 ILE A CA 1
ATOM 735 C C . ILE A 1 93 ? 8.681 11.225 -7.317 1.00 96.75 93 ILE A C 1
ATOM 737 O O . ILE A 1 93 ? 9.329 10.356 -7.906 1.00 96.75 93 ILE A O 1
ATOM 741 N N . ASP A 1 94 ? 9.240 12.354 -6.890 1.00 96.44 94 ASP A N 1
ATOM 742 C CA . ASP A 1 94 ? 10.679 12.601 -6.916 1.00 96.44 94 ASP A CA 1
ATOM 743 C C . ASP A 1 94 ? 11.361 12.260 -5.580 1.00 96.44 94 ASP A C 1
ATOM 745 O O . ASP A 1 94 ? 10.752 11.751 -4.637 1.00 96.44 94 ASP A O 1
ATOM 749 N N . ARG A 1 95 ? 12.671 12.513 -5.509 1.00 95.88 95 ARG A N 1
ATOM 750 C CA . ARG A 1 95 ? 13.468 12.232 -4.314 1.00 95.88 95 ARG A CA 1
ATOM 751 C C . ARG A 1 95 ? 12.993 13.031 -3.097 1.00 95.88 95 ARG A C 1
ATOM 753 O O . ARG A 1 95 ? 12.933 12.461 -2.014 1.00 95.88 95 ARG A O 1
ATOM 760 N N . SER A 1 96 ? 12.636 14.303 -3.275 1.00 97.00 96 SER A N 1
ATOM 761 C CA . SER A 1 96 ? 12.183 15.162 -2.176 1.00 97.00 96 SER A CA 1
ATOM 762 C C . SER A 1 96 ? 10.841 14.682 -1.626 1.00 97.00 96 SER A C 1
ATOM 764 O O . SER A 1 96 ? 10.674 14.570 -0.410 1.00 97.00 96 SER A O 1
ATOM 766 N N . PHE A 1 97 ? 9.916 14.296 -2.512 1.00 97.69 97 PHE A N 1
ATOM 767 C CA . PHE A 1 97 ? 8.654 13.681 -2.115 1.00 97.69 97 PHE A CA 1
ATOM 768 C C . PHE A 1 97 ? 8.892 12.406 -1.303 1.00 97.69 97 PHE A C 1
ATOM 770 O O . PHE A 1 97 ? 8.305 12.245 -0.236 1.00 97.69 97 PHE A O 1
ATOM 777 N N . LEU A 1 98 ? 9.758 11.505 -1.782 1.00 97.88 98 LEU A N 1
ATOM 778 C CA . LEU A 1 98 ? 10.054 10.243 -1.098 1.00 97.88 98 LEU A CA 1
ATOM 779 C C . LEU A 1 98 ? 10.721 10.455 0.263 1.00 97.88 98 LEU A C 1
ATOM 781 O O . LEU A 1 98 ? 10.374 9.761 1.213 1.00 97.88 98 LEU A O 1
ATOM 785 N N . GLU A 1 99 ? 11.642 11.412 0.380 1.00 97.12 99 GLU A N 1
ATOM 786 C CA . GLU A 1 99 ? 12.284 11.765 1.652 1.00 97.12 99 GLU A CA 1
ATOM 787 C C . GLU A 1 99 ? 11.259 12.316 2.654 1.00 97.12 99 GLU A C 1
ATOM 789 O O . GLU A 1 99 ? 11.198 11.855 3.797 1.00 97.12 99 GLU A O 1
ATOM 794 N N . LYS A 1 100 ? 10.382 13.227 2.213 1.00 97.12 100 LYS A N 1
ATOM 795 C CA . LYS A 1 100 ? 9.299 13.761 3.049 1.00 97.12 100 LYS A CA 1
ATOM 796 C C . LYS A 1 100 ? 8.289 12.677 3.433 1.00 97.12 100 LYS A C 1
ATOM 798 O O . LYS A 1 100 ? 7.875 12.604 4.589 1.00 97.12 100 LYS A O 1
ATOM 803 N N . PHE A 1 101 ? 7.942 11.797 2.495 1.00 98.12 101 PHE A N 1
ATOM 804 C CA . PHE A 1 101 ? 7.060 10.664 2.751 1.00 98.12 101 PHE A CA 1
ATOM 805 C C . PHE A 1 101 ? 7.674 9.685 3.742 1.00 98.12 101 PHE A C 1
ATOM 807 O O . PHE A 1 101 ? 6.975 9.233 4.639 1.00 98.12 101 PHE A O 1
ATOM 814 N N . LYS A 1 102 ? 8.970 9.385 3.629 1.00 97.50 102 LYS A N 1
ATOM 815 C CA . LYS A 1 102 ? 9.675 8.519 4.574 1.00 97.50 102 LYS A CA 1
ATOM 816 C C . LYS A 1 102 ? 9.676 9.116 5.981 1.00 97.50 102 LYS A C 1
ATOM 818 O O . LYS A 1 102 ? 9.306 8.418 6.918 1.00 97.50 102 LYS A O 1
ATOM 823 N N . LYS A 1 103 ? 9.965 10.417 6.116 1.00 96.00 103 LYS A N 1
ATOM 824 C CA . LYS A 1 103 ? 9.865 11.129 7.402 1.00 96.00 103 LYS A CA 1
ATOM 825 C C . LYS A 1 103 ? 8.453 11.024 7.993 1.00 96.00 103 LYS A C 1
ATOM 827 O O . LYS A 1 103 ? 8.308 10.665 9.156 1.00 96.00 103 LYS A O 1
ATOM 832 N N . TYR A 1 104 ? 7.415 11.275 7.191 1.00 97.56 104 TYR A N 1
ATOM 833 C CA . TYR A 1 104 ? 6.019 11.130 7.623 1.00 97.56 104 TYR A CA 1
ATOM 834 C C . TYR A 1 104 ? 5.659 9.681 7.985 1.00 97.56 104 TYR A C 1
ATOM 836 O O . TYR A 1 104 ? 4.951 9.417 8.959 1.00 97.56 104 TYR A O 1
ATOM 844 N N . PHE A 1 105 ? 6.153 8.718 7.213 1.00 97.12 105 PHE A N 1
ATOM 845 C CA . PHE A 1 105 ? 5.941 7.302 7.460 1.00 97.12 105 PHE A CA 1
ATOM 846 C C . PHE A 1 105 ? 6.559 6.884 8.796 1.00 97.12 105 PHE A C 1
ATOM 848 O O . PHE A 1 105 ? 5.899 6.194 9.558 1.00 97.12 105 PHE A O 1
ATOM 855 N N . GLU A 1 106 ? 7.772 7.327 9.116 1.00 95.12 106 GLU A N 1
ATOM 856 C CA . GLU A 1 106 ? 8.477 6.958 10.349 1.00 95.12 106 GLU A CA 1
ATOM 857 C C . GLU A 1 106 ? 7.947 7.715 11.576 1.00 95.12 106 GLU A C 1
ATOM 859 O O . GLU 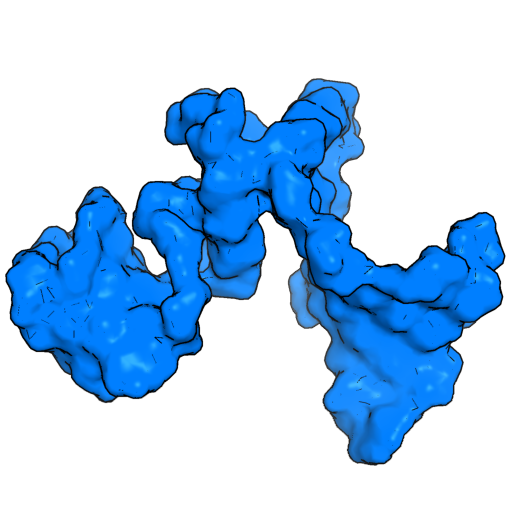A 1 106 ? 7.628 7.097 12.591 1.00 95.12 106 GLU A O 1
ATOM 864 N N . ALA A 1 107 ? 7.802 9.038 11.479 1.00 94.56 107 ALA A N 1
ATOM 865 C CA . ALA A 1 107 ? 7.416 9.882 12.608 1.00 94.56 107 ALA A CA 1
ATOM 866 C C . ALA A 1 107 ? 5.895 9.932 12.827 1.00 94.56 107 ALA A C 1
ATOM 868 O O . ALA A 1 107 ? 5.423 9.933 13.960 1.00 94.56 107 ALA A O 1
ATOM 869 N N . GLY A 1 108 ? 5.105 9.927 11.753 1.00 94.69 108 GLY A N 1
ATOM 870 C CA . GLY A 1 108 ? 3.665 10.180 11.794 1.00 94.69 108 GLY A CA 1
ATOM 871 C C . GLY A 1 108 ? 3.302 11.643 12.036 1.00 94.69 108 GLY A C 1
ATOM 872 O O . GLY A 1 108 ? 4.121 12.539 11.862 1.00 94.69 108 GLY A O 1
ATOM 873 N N . GLU A 1 109 ? 2.050 11.890 12.414 1.00 93.88 109 GLU A N 1
ATOM 874 C CA . GLU A 1 109 ? 1.479 13.227 12.656 1.00 93.88 109 GLU A CA 1
ATOM 875 C C . GLU A 1 109 ? 1.953 13.851 13.991 1.00 93.88 109 GLU A C 1
ATOM 877 O O . GLU A 1 109 ? 1.142 14.232 14.830 1.00 93.88 109 GLU A O 1
ATOM 882 N N . VAL A 1 110 ? 3.273 13.918 14.205 1.00 91.81 110 VAL A N 1
ATOM 883 C CA . VAL A 1 110 ? 3.908 14.449 15.435 1.00 91.81 110 VAL A CA 1
ATOM 884 C C . VAL A 1 110 ? 4.033 15.970 15.466 1.00 91.81 110 VAL A C 1
ATOM 886 O O . VAL A 1 110 ? 4.152 16.554 16.538 1.00 91.81 110 VAL A O 1
ATOM 889 N N . ASP A 1 111 ? 4.016 16.605 14.299 1.00 92.25 111 ASP A N 1
ATOM 890 C CA . ASP A 1 111 ? 4.102 18.051 14.127 1.00 92.25 111 ASP A CA 1
ATOM 891 C C . ASP A 1 111 ? 3.104 18.511 13.052 1.00 92.25 111 ASP A C 1
ATOM 893 O O . ASP A 1 111 ? 2.505 17.703 12.326 1.00 92.25 111 ASP A O 1
ATOM 897 N N . GLU A 1 112 ? 2.880 19.822 12.984 1.00 93.69 112 GLU A N 1
ATOM 898 C CA . GLU A 1 112 ? 1.917 20.407 12.053 1.00 93.69 112 GLU A CA 1
ATOM 899 C C . GLU A 1 112 ? 2.329 20.192 10.590 1.00 93.69 112 GLU A C 1
ATOM 901 O O . GLU A 1 112 ? 1.481 19.863 9.759 1.00 93.69 112 GLU A O 1
ATOM 906 N N . ASP A 1 113 ? 3.628 20.238 10.285 1.00 93.81 113 ASP A N 1
ATOM 907 C CA . ASP A 1 113 ? 4.159 19.990 8.941 1.00 93.81 113 ASP A CA 1
ATOM 908 C C . ASP A 1 113 ? 3.838 18.574 8.440 1.00 93.81 113 ASP A C 1
ATOM 910 O O . ASP A 1 113 ? 3.405 18.379 7.296 1.00 93.81 113 ASP A O 1
ATOM 914 N N . ASN A 1 114 ? 4.021 17.567 9.294 1.00 94.69 114 ASN A N 1
ATOM 915 C CA . ASN A 1 114 ? 3.703 16.173 9.014 1.00 94.69 114 ASN A CA 1
ATOM 916 C C . ASN A 1 114 ? 2.195 15.962 8.892 1.00 94.69 114 ASN A C 1
ATOM 918 O O . ASN A 1 114 ? 1.755 15.210 8.022 1.00 94.69 114 ASN A O 1
ATOM 922 N N . LYS A 1 115 ? 1.387 16.641 9.712 1.00 95.00 115 LYS A N 1
ATOM 923 C CA . LYS A 1 115 ? -0.077 16.589 9.612 1.00 95.00 115 LYS A CA 1
ATOM 924 C C . LYS A 1 115 ? -0.576 17.187 8.295 1.00 95.00 115 LYS A C 1
ATOM 926 O O . LYS A 1 115 ? -1.396 16.572 7.608 1.00 95.00 115 LYS A O 1
ATOM 931 N N . VAL A 1 116 ? -0.048 18.346 7.900 1.00 96.94 116 VAL A N 1
ATOM 932 C CA . VAL A 1 116 ? -0.350 18.990 6.613 1.00 96.94 116 VAL A CA 1
ATOM 933 C C . VAL A 1 116 ? 0.064 18.085 5.456 1.00 96.94 116 VAL A C 1
ATOM 935 O O . VAL A 1 116 ? -0.717 17.871 4.528 1.00 96.94 116 VAL A O 1
ATOM 938 N N . PHE A 1 117 ? 1.251 17.480 5.526 1.00 97.06 117 PHE A N 1
ATOM 939 C CA . PHE A 1 117 ? 1.699 16.538 4.506 1.00 97.06 117 PHE A CA 1
ATOM 940 C C . PHE A 1 117 ? 0.834 15.270 4.443 1.00 97.06 117 PHE A C 1
ATOM 942 O O . PHE A 1 117 ? 0.457 14.847 3.352 1.00 97.06 117 PHE A O 1
ATOM 949 N N . GLY A 1 118 ? 0.452 14.691 5.582 1.00 96.50 118 GLY A N 1
ATOM 950 C CA . GLY A 1 118 ? -0.465 13.550 5.636 1.00 96.50 118 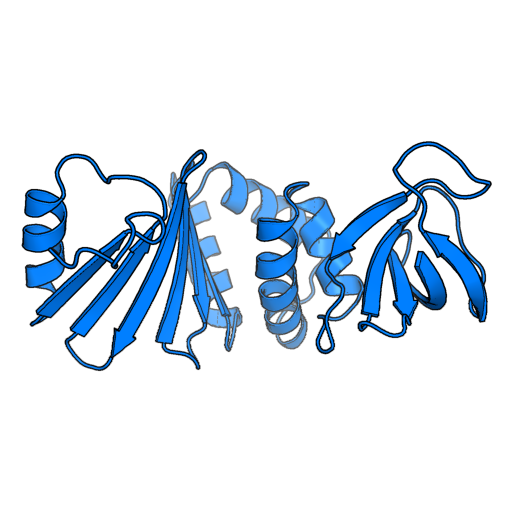GLY A CA 1
ATOM 951 C C . GLY A 1 118 ? -1.832 13.866 5.023 1.00 96.50 118 GLY A C 1
ATOM 952 O O . GLY A 1 118 ? -2.396 13.049 4.290 1.00 96.50 118 GLY A O 1
ATOM 953 N N . ASN A 1 119 ? -2.354 15.075 5.253 1.00 96.81 119 ASN A N 1
ATOM 954 C CA . ASN A 1 119 ? -3.579 15.555 4.608 1.00 96.81 119 ASN A CA 1
ATOM 955 C C . ASN A 1 119 ? -3.411 15.695 3.095 1.00 96.81 119 ASN A C 1
ATOM 957 O O . ASN A 1 119 ? -4.262 15.223 2.343 1.00 96.81 119 ASN A O 1
ATOM 961 N N . TYR A 1 120 ? -2.297 16.280 2.653 1.00 96.81 120 TYR A N 1
ATOM 962 C CA . TYR A 1 120 ? -1.958 16.405 1.239 1.00 96.81 120 TYR A CA 1
ATOM 963 C C . TYR A 1 120 ? -1.878 15.039 0.542 1.00 96.81 120 TYR A C 1
ATOM 965 O O . TYR A 1 120 ? -2.513 14.838 -0.493 1.00 96.81 120 TYR A O 1
ATOM 973 N N . VAL A 1 121 ? -1.182 14.066 1.142 1.00 96.81 121 VAL A N 1
ATOM 974 C CA . VAL A 1 121 ? -1.121 12.687 0.635 1.00 96.81 121 VAL A CA 1
ATOM 975 C C . VAL A 1 121 ? -2.526 12.102 0.509 1.00 96.81 121 VAL A C 1
ATOM 977 O O . VAL A 1 121 ? -2.874 11.607 -0.558 1.00 96.81 121 VAL A O 1
ATOM 980 N N . ASN A 1 122 ? -3.360 12.192 1.550 1.00 95.88 122 ASN A N 1
ATOM 981 C CA . ASN A 1 122 ? -4.702 11.604 1.516 1.00 95.88 122 ASN A CA 1
ATOM 982 C C . ASN A 1 122 ? -5.644 12.262 0.510 1.00 95.88 122 ASN A C 1
ATOM 984 O O . ASN A 1 122 ? -6.488 11.568 -0.056 1.00 95.88 122 ASN A O 1
ATOM 988 N N . LEU A 1 123 ? -5.507 13.569 0.285 1.00 95.75 123 LEU A N 1
ATOM 989 C CA . LEU A 1 123 ? -6.263 14.285 -0.738 1.00 95.75 123 LEU A CA 1
ATOM 990 C C . LEU A 1 123 ? -5.915 13.758 -2.139 1.00 95.75 123 LEU A C 1
ATOM 992 O O . LEU A 1 123 ? -6.791 13.552 -2.981 1.00 95.75 123 LEU A O 1
ATOM 996 N N . LEU A 1 124 ? -4.631 13.488 -2.380 1.00 95.69 124 LEU A N 1
ATOM 997 C CA . LEU A 1 124 ? -4.143 13.025 -3.675 1.00 95.69 124 LEU A CA 1
ATOM 998 C C . LEU A 1 124 ? -4.227 11.513 -3.872 1.00 95.69 124 LEU A C 1
ATOM 1000 O O . LEU A 1 124 ? -4.160 11.058 -5.007 1.00 95.69 124 LEU A O 1
ATOM 1004 N N . SER A 1 125 ? -4.434 10.718 -2.834 1.00 91.88 125 SER A N 1
ATOM 1005 C CA . SER A 1 125 ? -4.263 9.268 -2.916 1.00 91.88 125 SER A CA 1
ATOM 1006 C C . SER A 1 125 ? -5.441 8.480 -3.522 1.00 91.88 125 SER A C 1
ATOM 1008 O O . SER A 1 125 ? -5.416 7.253 -3.571 1.00 91.88 125 SER A O 1
ATOM 1010 N N . GLY A 1 126 ? -6.473 9.169 -4.015 1.00 93.06 126 GLY A N 1
ATOM 1011 C CA . GLY A 1 126 ? -7.505 8.579 -4.875 1.00 93.06 126 GLY A CA 1
ATOM 1012 C C . GLY A 1 126 ? -8.286 7.462 -4.192 1.00 93.06 126 GLY A C 1
ATOM 1013 O O . GLY A 1 126 ? -8.985 7.708 -3.210 1.00 93.06 126 GLY A O 1
ATOM 1014 N N . ARG A 1 127 ? -8.183 6.231 -4.699 1.00 95.06 127 ARG A N 1
ATOM 1015 C CA . ARG A 1 127 ? -8.831 5.064 -4.075 1.00 95.06 127 ARG A CA 1
ATOM 1016 C C . ARG A 1 127 ? -8.239 4.703 -2.710 1.00 95.06 127 ARG A C 1
ATOM 1018 O O . ARG A 1 127 ? -8.990 4.339 -1.809 1.00 95.06 127 ARG A O 1
ATOM 1025 N N . TYR A 1 128 ? -6.923 4.795 -2.547 1.00 96.88 128 TYR A N 1
ATOM 1026 C CA . TYR A 1 128 ? -6.238 4.278 -1.361 1.00 96.88 128 TYR A CA 1
ATOM 1027 C C . TYR A 1 128 ? -5.889 5.402 -0.392 1.00 96.88 128 TYR A C 1
ATOM 1029 O O . TYR A 1 128 ? -5.419 6.441 -0.818 1.00 96.88 128 TYR A O 1
ATOM 1037 N N . GLY A 1 129 ? -6.116 5.258 0.908 1.00 96.69 129 GLY A N 1
ATOM 1038 C CA . GLY A 1 129 ? -5.724 6.231 1.936 1.00 96.69 129 GLY A CA 1
ATOM 1039 C C . GLY A 1 129 ? -4.529 5.748 2.749 1.00 96.69 129 GLY A C 1
ATOM 1040 O O . GLY A 1 129 ? -4.299 4.543 2.850 1.00 96.69 129 GLY A O 1
ATOM 1041 N N . PHE A 1 130 ? -3.788 6.677 3.351 1.00 97.62 130 PHE A N 1
ATOM 1042 C CA . PHE A 1 130 ? -2.700 6.346 4.270 1.00 97.62 130 PHE A CA 1
ATOM 1043 C C . PHE A 1 130 ? -2.570 7.371 5.396 1.00 97.62 130 PHE A C 1
ATOM 1045 O O . PHE A 1 130 ? -2.430 8.565 5.139 1.00 97.62 130 PHE A O 1
ATOM 1052 N N . ARG A 1 131 ? -2.566 6.907 6.646 1.00 97.00 131 ARG A N 1
ATOM 1053 C CA . ARG A 1 131 ? -2.296 7.723 7.838 1.00 97.00 131 ARG A CA 1
ATOM 1054 C C . ARG A 1 131 ? -1.216 7.071 8.690 1.00 97.00 131 ARG A C 1
ATOM 1056 O O . ARG A 1 131 ? -1.178 5.848 8.833 1.00 97.00 131 ARG A O 1
ATOM 1063 N N . SER A 1 132 ? -0.361 7.898 9.279 1.00 96.50 132 SER A N 1
ATOM 1064 C CA . SER A 1 132 ? 0.742 7.473 10.137 1.00 96.50 132 SER A CA 1
ATOM 1065 C C . SER A 1 132 ? 0.665 8.183 11.487 1.00 96.50 132 SER A C 1
ATOM 1067 O O . SER A 1 132 ? 0.660 9.410 11.541 1.00 96.50 132 SER A O 1
ATOM 1069 N N . PHE A 1 133 ? 0.653 7.415 12.575 1.00 94.81 133 PHE A N 1
ATOM 1070 C CA . PHE A 1 133 ? 0.713 7.922 13.952 1.00 94.81 133 PHE A CA 1
ATOM 1071 C C . PHE A 1 133 ? 1.874 7.234 14.690 1.00 94.81 133 PHE A C 1
ATOM 1073 O O . PHE A 1 133 ? 1.669 6.377 15.551 1.00 94.81 133 PHE A O 1
ATOM 1080 N N . GLY A 1 134 ? 3.113 7.523 14.279 1.00 91.00 134 GLY A N 1
ATOM 1081 C CA . GLY A 1 134 ? 4.323 6.941 14.868 1.00 91.00 134 GLY A CA 1
ATOM 1082 C C . GLY A 1 134 ? 4.457 5.451 14.573 1.00 91.00 134 GLY A C 1
ATOM 1083 O O . GLY A 1 134 ? 4.826 5.067 13.475 1.00 91.00 134 GLY A O 1
ATOM 1084 N N . MET A 1 135 ? 4.135 4.574 15.519 1.00 91.31 135 MET A N 1
ATOM 1085 C CA . MET A 1 135 ? 4.182 3.120 15.284 1.00 91.31 135 MET A CA 1
ATOM 1086 C C . MET A 1 135 ? 2.936 2.574 14.575 1.00 91.31 135 MET A C 1
ATOM 1088 O O . MET A 1 135 ? 2.944 1.434 14.118 1.00 91.31 135 MET A O 1
ATOM 1092 N N . ILE A 1 136 ? 1.868 3.369 14.490 1.00 94.56 136 ILE A N 1
ATOM 1093 C CA . ILE A 1 136 ? 0.611 2.961 13.861 1.00 94.56 136 ILE A CA 1
ATOM 1094 C C . ILE A 1 136 ? 0.631 3.370 12.386 1.00 94.56 136 ILE A C 1
ATOM 1096 O O . ILE A 1 136 ? 0.951 4.518 12.054 1.00 94.56 136 ILE A O 1
ATOM 1100 N N . LYS A 1 137 ? 0.279 2.435 11.500 1.00 97.06 137 LYS A N 1
ATOM 1101 C CA . LYS A 1 137 ? 0.093 2.667 10.060 1.00 97.06 137 LYS A CA 1
ATOM 1102 C C . LYS A 1 137 ? -1.305 2.236 9.672 1.00 97.06 137 LYS A C 1
ATOM 1104 O O . LYS A 1 137 ? -1.661 1.084 9.888 1.00 97.06 137 LYS A O 1
ATOM 1109 N N . ILE A 1 138 ? -2.081 3.137 9.089 1.00 97.31 138 ILE A N 1
ATOM 1110 C CA . ILE A 1 138 ? -3.446 2.851 8.651 1.00 97.31 138 ILE A CA 1
ATOM 1111 C C . ILE A 1 138 ? -3.499 3.018 7.143 1.00 97.31 138 ILE A C 1
ATOM 1113 O O . ILE A 1 138 ? -3.221 4.101 6.631 1.00 97.31 138 ILE A O 1
ATOM 1117 N N . PHE A 1 139 ? -3.872 1.955 6.444 1.00 97.75 139 PHE A N 1
ATOM 1118 C CA . PHE A 1 139 ? -4.138 1.964 5.011 1.00 97.75 139 PHE A CA 1
ATOM 1119 C C . PHE A 1 139 ? -5.627 1.783 4.784 1.00 97.75 139 PHE A C 1
ATOM 1121 O O . PHE A 1 139 ? -6.233 0.924 5.412 1.00 97.75 139 PHE A O 1
ATOM 1128 N N . VAL A 1 140 ? -6.207 2.563 3.882 1.00 97.19 140 VAL A N 1
ATOM 1129 C CA . VAL A 1 140 ? -7.646 2.536 3.589 1.00 97.19 140 VAL A CA 1
ATOM 1130 C C . VAL A 1 140 ? -7.845 2.180 2.121 1.00 97.19 140 VAL A C 1
ATOM 1132 O O . VAL A 1 140 ? -7.137 2.709 1.271 1.00 97.19 140 VAL A O 1
ATOM 1135 N N . ASP A 1 141 ? -8.807 1.326 1.802 1.00 96.56 141 ASP A N 1
ATOM 1136 C CA . ASP A 1 141 ? -9.377 1.189 0.464 1.00 96.56 141 ASP A CA 1
ATOM 1137 C C . ASP A 1 141 ? -10.774 1.808 0.480 1.00 96.56 141 ASP A C 1
ATOM 1139 O O . ASP A 1 141 ? -11.744 1.199 0.930 1.00 96.56 141 ASP A O 1
ATOM 1143 N N . ARG A 1 142 ? -10.878 3.042 -0.023 1.00 95.12 142 ARG A N 1
ATOM 1144 C CA . ARG A 1 142 ? -12.129 3.812 -0.003 1.00 95.12 142 ARG A CA 1
ATOM 1145 C C . ARG A 1 142 ? -13.221 3.181 -0.859 1.00 95.12 142 ARG A C 1
ATOM 1147 O O . ARG A 1 142 ? -14.385 3.477 -0.647 1.00 95.12 142 ARG A O 1
ATOM 1154 N N . LYS A 1 143 ? -12.858 2.348 -1.842 1.00 94.44 143 LYS A N 1
ATOM 1155 C CA . LYS A 1 143 ? -13.833 1.684 -2.714 1.00 94.44 143 LYS A CA 1
ATOM 1156 C C . LYS A 1 143 ? -14.428 0.445 -2.052 1.00 94.44 143 LYS A C 1
ATOM 1158 O O . LYS A 1 143 ? -15.588 0.141 -2.292 1.00 94.44 143 LYS A O 1
ATOM 1163 N N . ALA A 1 144 ? -13.618 -0.284 -1.289 1.00 94.69 144 ALA A N 1
ATOM 1164 C CA . ALA A 1 144 ? -14.067 -1.467 -0.560 1.00 94.69 144 ALA A CA 1
ATOM 1165 C C . ALA A 1 144 ? -14.655 -1.127 0.821 1.00 94.69 144 ALA A C 1
ATOM 1167 O O . ALA A 1 144 ? -15.194 -2.013 1.472 1.00 94.69 144 ALA A O 1
ATOM 1168 N N . GLU A 1 145 ? -14.525 0.133 1.258 1.00 95.44 145 GLU A N 1
ATOM 1169 C CA . GLU A 1 145 ? -14.829 0.579 2.626 1.00 95.44 145 GLU A CA 1
ATOM 1170 C C . GLU A 1 145 ? -14.041 -0.219 3.679 1.00 95.44 145 GLU A C 1
ATOM 1172 O O . GLU A 1 145 ? -14.473 -0.439 4.808 1.00 95.44 145 GLU A O 1
ATOM 1177 N N . GLU A 1 146 ? -12.833 -0.639 3.302 1.00 97.06 146 GLU A N 1
ATOM 1178 C CA . GLU A 1 146 ? -11.944 -1.458 4.118 1.00 97.06 146 GLU A CA 1
ATOM 1179 C C . GLU A 1 146 ? -10.733 -0.655 4.581 1.00 97.06 146 GLU A C 1
ATOM 1181 O O . GLU A 1 146 ? -10.262 0.271 3.915 1.00 97.06 146 GLU A O 1
ATOM 1186 N N . PHE A 1 147 ? -10.163 -1.046 5.713 1.00 97.00 147 PHE A N 1
ATOM 1187 C CA . PHE A 1 147 ? -8.882 -0.540 6.170 1.00 97.00 147 PHE A CA 1
ATOM 1188 C C . PHE A 1 147 ? -8.041 -1.636 6.815 1.00 97.00 147 PHE A C 1
ATOM 1190 O O . PHE A 1 147 ? -8.532 -2.674 7.246 1.00 97.00 147 PHE A O 1
ATOM 1197 N N . VAL A 1 148 ? -6.736 -1.408 6.875 1.00 96.94 148 VAL A N 1
ATOM 1198 C CA . VAL A 1 148 ? -5.794 -2.264 7.590 1.00 96.94 148 VAL A CA 1
ATOM 1199 C C . VAL A 1 148 ? -4.926 -1.380 8.465 1.00 96.94 148 VAL A C 1
ATOM 1201 O O . VAL A 1 148 ? -4.290 -0.443 7.979 1.00 96.94 148 VAL A O 1
ATOM 1204 N N . LEU A 1 149 ? -4.909 -1.688 9.755 1.00 95.69 149 LEU A N 1
ATOM 1205 C CA . LEU A 1 149 ? -4.088 -1.040 10.759 1.00 95.69 149 LEU A CA 1
ATOM 1206 C C . LEU A 1 149 ? -2.945 -1.974 11.146 1.00 95.69 149 LEU A C 1
ATOM 1208 O O . LEU A 1 149 ? -3.175 -3.103 11.570 1.00 95.69 149 LEU A O 1
ATOM 1212 N N . TYR A 1 150 ? -1.721 -1.474 11.035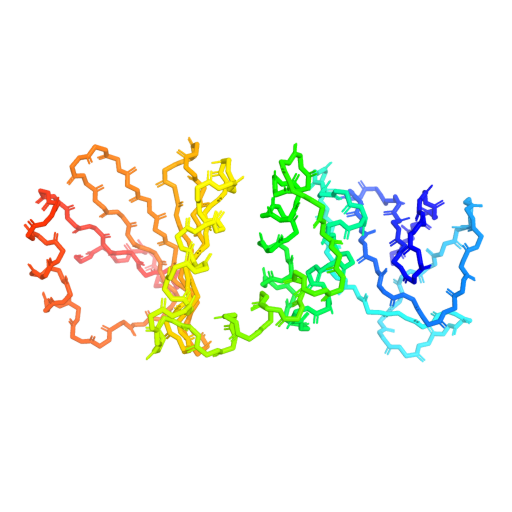 1.00 94.75 150 TYR A N 1
ATOM 1213 C CA . TYR A 1 150 ? -0.513 -2.117 11.537 1.00 94.75 150 TYR A CA 1
ATOM 1214 C C . TYR A 1 150 ? -0.062 -1.401 12.803 1.00 94.75 150 TYR A C 1
ATOM 1216 O O . TYR A 1 150 ? 0.077 -0.174 12.805 1.00 94.75 150 TYR A O 1
ATOM 1224 N N . PHE A 1 151 ? 0.178 -2.162 13.865 1.00 90.06 151 PHE A N 1
ATOM 1225 C CA . PHE A 1 151 ? 0.732 -1.658 15.115 1.00 90.06 151 PHE A CA 1
ATOM 1226 C C . PHE A 1 151 ? 1.605 -2.726 15.766 1.00 90.06 151 PHE A C 1
ATOM 1228 O O . PHE A 1 151 ? 1.098 -3.762 16.195 1.00 90.06 151 PHE A O 1
ATOM 1235 N N . LYS A 1 152 ? 2.914 -2.460 15.871 1.00 83.81 152 LYS A N 1
ATOM 1236 C CA . LYS A 1 152 ? 3.906 -3.462 16.300 1.00 83.81 152 LYS A CA 1
ATOM 1237 C C . LYS A 1 152 ? 3.742 -4.739 15.456 1.00 83.81 152 LYS A C 1
ATOM 1239 O O . LYS A 1 152 ? 3.715 -4.648 14.234 1.00 83.81 152 LYS A O 1
ATOM 1244 N N . ASP A 1 153 ? 3.551 -5.883 16.104 1.00 82.69 153 ASP A N 1
ATOM 1245 C CA . ASP A 1 153 ? 3.352 -7.182 15.460 1.00 82.69 153 ASP A CA 1
ATOM 1246 C C . ASP A 1 153 ? 1.865 -7.525 15.246 1.00 82.69 153 ASP A C 1
ATOM 1248 O O . ASP A 1 153 ? 1.540 -8.691 15.025 1.00 82.69 153 ASP A O 1
ATOM 1252 N N . ASN A 1 154 ? 0.952 -6.559 15.399 1.00 87.25 154 ASN A N 1
ATOM 1253 C CA . ASN A 1 154 ? -0.493 -6.767 15.287 1.00 87.25 154 ASN A CA 1
ATOM 1254 C C . ASN A 1 154 ? -1.019 -6.134 14.000 1.00 87.25 154 ASN A C 1
ATOM 1256 O O . ASN A 1 154 ? -0.655 -5.005 13.648 1.00 87.25 154 ASN A O 1
ATOM 1260 N N . VAL A 1 155 ? -1.931 -6.846 13.341 1.00 92.69 155 VAL A N 1
ATOM 1261 C CA . VAL A 1 155 ? -2.627 -6.375 12.145 1.00 92.69 155 VAL A CA 1
ATOM 1262 C C . VAL A 1 155 ? -4.126 -6.477 12.383 1.00 92.69 155 VAL A C 1
ATOM 1264 O O . VAL A 1 155 ? -4.661 -7.567 12.556 1.00 92.69 155 VAL A O 1
ATOM 1267 N N . ILE A 1 156 ? -4.807 -5.334 12.361 1.00 94.06 156 ILE A N 1
ATOM 1268 C CA . ILE A 1 156 ? -6.264 -5.262 12.465 1.00 94.06 156 ILE A CA 1
ATOM 1269 C C . ILE A 1 156 ? -6.809 -4.921 11.084 1.00 94.06 156 ILE A C 1
ATOM 1271 O O . ILE A 1 156 ? -6.510 -3.861 10.532 1.00 94.06 156 ILE A O 1
ATOM 1275 N N . LYS A 1 157 ? -7.615 -5.814 10.519 1.00 95.75 157 LYS A N 1
ATOM 1276 C CA . LYS A 1 157 ? -8.414 -5.542 9.324 1.00 95.75 157 LYS A CA 1
ATOM 1277 C C . LYS A 1 157 ? -9.742 -4.953 9.766 1.00 95.75 157 LYS A C 1
ATOM 1279 O O . LYS A 1 157 ? -10.348 -5.446 10.710 1.00 95.75 157 LYS A O 1
ATOM 1284 N N . GLY A 1 158 ? -10.187 -3.913 9.089 1.00 96.00 158 GLY A N 1
ATOM 1285 C CA . GLY A 1 158 ? -11.447 -3.256 9.362 1.00 96.00 158 GLY A CA 1
ATOM 1286 C C . GLY A 1 158 ? -12.289 -3.124 8.107 1.00 96.00 158 GLY A C 1
ATOM 1287 O O . GLY A 1 158 ? -11.746 -2.975 7.013 1.00 96.00 158 GLY A O 1
ATOM 1288 N N . LYS A 1 159 ? -13.605 -3.153 8.273 1.00 96.88 159 LYS A N 1
ATOM 1289 C CA . LYS A 1 159 ? -14.584 -2.824 7.241 1.00 96.88 159 LYS A CA 1
ATOM 1290 C C . LYS A 1 159 ? -15.663 -1.946 7.851 1.00 96.88 159 LYS A C 1
ATOM 1292 O O . LYS A 1 159 ? -16.095 -2.203 8.973 1.00 96.88 159 LYS A O 1
ATOM 1297 N N . VAL A 1 160 ? -16.063 -0.909 7.136 1.00 95.56 160 VAL A N 1
ATOM 1298 C CA . VAL A 1 160 ? -17.192 -0.056 7.500 1.00 95.56 160 VAL A CA 1
ATOM 1299 C C . VAL A 1 160 ? -18.324 -0.361 6.531 1.00 95.56 160 VAL A C 1
ATOM 1301 O O . VAL A 1 160 ? -18.084 -0.422 5.334 1.00 95.56 160 VAL A O 1
ATOM 1304 N N . GLU A 1 161 ? -19.532 -0.573 7.042 1.00 93.88 161 GLU A N 1
ATOM 1305 C CA . GLU A 1 161 ? -20.738 -0.732 6.225 1.00 93.88 161 GLU A CA 1
ATOM 1306 C C . GLU A 1 161 ? -21.835 0.162 6.808 1.00 93.88 161 GLU A C 1
ATOM 1308 O O . GLU A 1 161 ? -22.454 -0.151 7.825 1.00 93.88 161 GLU A O 1
ATOM 1313 N N . GLY A 1 162 ? -22.050 1.330 6.199 1.00 91.06 162 GLY A N 1
ATOM 1314 C CA . GLY A 1 162 ? -22.986 2.323 6.728 1.00 91.06 162 GLY A CA 1
ATOM 1315 C C . GLY A 1 162 ? -22.606 2.782 8.141 1.00 91.06 162 GLY A C 1
ATOM 1316 O O . GLY A 1 162 ? -21.585 3.439 8.329 1.00 91.06 162 GLY A O 1
ATOM 1317 N N . ASN A 1 163 ? -23.439 2.445 9.129 1.00 93.31 163 ASN A N 1
ATOM 1318 C CA . ASN A 1 163 ? -23.213 2.789 10.538 1.00 93.31 163 ASN A CA 1
ATOM 1319 C C . ASN A 1 163 ? -22.503 1.682 11.328 1.00 93.31 163 ASN A C 1
ATOM 1321 O O . ASN A 1 163 ? -22.347 1.825 12.541 1.00 93.31 163 ASN A O 1
ATOM 1325 N N . ASP A 1 164 ? -22.080 0.606 10.671 1.00 95.31 164 ASP A N 1
ATOM 1326 C CA . ASP A 1 164 ? -21.476 -0.548 11.321 1.00 95.31 164 ASP A CA 1
ATOM 1327 C C . ASP A 1 164 ? -19.974 -0.598 11.052 1.00 95.31 164 ASP A C 1
ATOM 1329 O O . ASP A 1 164 ? -19.502 -0.274 9.959 1.00 95.31 164 ASP A O 1
ATOM 1333 N N . ILE A 1 165 ? -19.214 -1.028 12.059 1.00 96.19 165 ILE A N 1
ATOM 1334 C CA . ILE A 1 165 ? -17.782 -1.296 11.927 1.00 96.19 165 ILE A CA 1
ATOM 1335 C C . ILE A 1 165 ? -17.472 -2.739 12.311 1.00 96.19 165 ILE A C 1
ATOM 1337 O O . ILE A 1 165 ? -17.819 -3.212 13.394 1.00 96.19 165 ILE A O 1
ATOM 1341 N N . PHE A 1 166 ? -16.764 -3.424 11.421 1.00 95.38 166 PHE A N 1
ATOM 1342 C CA . PHE A 1 166 ? -16.282 -4.786 11.595 1.00 95.38 166 PHE A CA 1
ATOM 1343 C C . PHE A 1 166 ? -14.769 -4.754 11.733 1.00 95.38 166 PHE A C 1
ATOM 1345 O O . PHE A 1 166 ? -14.083 -4.229 10.860 1.00 95.38 166 PHE A O 1
ATOM 1352 N N . LEU A 1 167 ? -14.241 -5.324 12.810 1.00 94.56 167 LEU A N 1
ATOM 1353 C CA . LEU A 1 167 ? -12.813 -5.464 13.063 1.00 94.56 167 LEU A CA 1
ATOM 1354 C C . LEU A 1 167 ? -12.448 -6.943 13.125 1.00 94.56 167 LEU A C 1
ATOM 1356 O O . LEU A 1 167 ? -13.155 -7.749 13.723 1.00 94.56 167 LEU A O 1
ATOM 1360 N N . SER A 1 168 ? -11.322 -7.294 12.523 1.00 92.50 168 SER A N 1
ATOM 1361 C CA . SER A 1 168 ? -10.803 -8.651 12.472 1.00 92.50 168 SER A CA 1
ATOM 1362 C C . SER A 1 168 ? -9.307 -8.646 12.773 1.00 92.50 168 SER A C 1
ATOM 1364 O O . SER A 1 168 ? -8.548 -7.879 12.178 1.00 92.50 168 SER A O 1
ATOM 1366 N N . THR A 1 169 ? -8.884 -9.466 13.731 1.00 91.00 169 THR A N 1
ATOM 1367 C CA . THR A 1 169 ? -7.493 -9.549 14.202 1.00 91.00 169 THR A CA 1
ATOM 1368 C C . THR A 1 169 ? -7.168 -10.975 14.628 1.00 91.00 169 THR A C 1
ATOM 1370 O O . THR A 1 169 ? -8.040 -11.733 15.044 1.00 91.00 169 THR A O 1
ATOM 1373 N N . ASP A 1 170 ? -5.907 -11.366 14.524 1.00 86.75 170 ASP A N 1
ATOM 1374 C CA . ASP A 1 170 ? -5.411 -12.657 15.001 1.00 86.75 170 ASP A CA 1
ATOM 1375 C C . ASP A 1 170 ? -5.022 -12.634 16.486 1.00 86.75 170 ASP A C 1
ATOM 1377 O O . ASP A 1 170 ? -4.940 -13.689 17.116 1.00 86.75 170 ASP A O 1
ATOM 1381 N N . LYS A 1 171 ? -4.810 -11.442 17.056 1.00 85.50 171 LYS A N 1
ATOM 1382 C CA . LYS A 1 171 ? -4.432 -11.260 18.462 1.00 85.50 171 LYS A CA 1
ATOM 1383 C C . LYS A 1 171 ? -5.534 -10.623 19.287 1.00 85.50 171 LYS A C 1
ATOM 1385 O O . LYS A 1 171 ? -6.247 -9.741 18.807 1.00 85.50 171 LYS A O 1
ATOM 1390 N N . ILE A 1 172 ? -5.599 -11.038 20.552 1.00 82.25 172 ILE A N 1
ATOM 1391 C CA . ILE A 1 172 ? -6.466 -10.445 21.572 1.00 82.25 172 ILE A CA 1
ATOM 1392 C C . ILE A 1 172 ? -6.081 -8.975 21.756 1.00 82.25 172 ILE A C 1
ATOM 1394 O O . ILE A 1 172 ? -4.906 -8.648 21.933 1.00 82.25 172 ILE A O 1
ATOM 1398 N N . ILE A 1 173 ? -7.077 -8.093 21.713 1.00 81.50 173 ILE A N 1
ATOM 1399 C CA . ILE A 1 173 ? -6.897 -6.671 22.001 1.00 81.50 173 ILE A CA 1
ATOM 1400 C C . ILE A 1 173 ? -7.208 -6.461 23.484 1.00 81.50 173 ILE A C 1
ATOM 1402 O O . ILE A 1 173 ? -8.323 -6.720 23.940 1.00 81.50 173 ILE A O 1
ATOM 1406 N N . GLU A 1 174 ? -6.227 -5.976 24.237 1.00 81.56 174 GLU A N 1
ATOM 1407 C CA . GLU A 1 174 ? -6.434 -5.561 25.624 1.00 81.56 174 GLU A CA 1
ATOM 1408 C C . GLU A 1 174 ? -7.446 -4.404 25.691 1.00 81.56 174 GLU A C 1
ATOM 1410 O O . GLU A 1 174 ? -7.427 -3.500 24.855 1.00 81.56 174 GLU A O 1
ATOM 1415 N N . ASN A 1 175 ? -8.324 -4.406 26.699 1.00 86.38 175 ASN A N 1
ATOM 1416 C CA . ASN A 1 175 ? -9.366 -3.385 26.893 1.00 86.38 175 ASN A CA 1
ATOM 1417 C C . ASN A 1 175 ? -10.378 -3.274 25.733 1.00 86.38 175 ASN A C 1
ATOM 1419 O O . ASN A 1 175 ? -10.815 -2.179 25.371 1.00 86.38 175 ASN A O 1
ATOM 1423 N N . ILE A 1 176 ? -10.785 -4.417 25.172 1.00 87.44 176 ILE A N 1
ATOM 1424 C CA . ILE A 1 176 ? -11.738 -4.489 24.055 1.00 87.44 176 ILE A CA 1
ATOM 1425 C C . ILE A 1 176 ? -13.050 -3.731 24.307 1.00 87.44 176 ILE A C 1
ATOM 1427 O O . ILE A 1 176 ? -13.552 -3.061 23.408 1.00 87.44 176 ILE A O 1
ATOM 1431 N N . GLU A 1 177 ? -13.575 -3.771 25.532 1.00 88.06 177 GLU A N 1
ATOM 1432 C CA . GLU A 1 177 ? -14.827 -3.092 25.878 1.00 88.06 177 GLU A CA 1
ATOM 1433 C C . GLU A 1 177 ? -14.680 -1.566 25.829 1.00 88.06 177 GLU A C 1
ATOM 1435 O O . GLU A 1 177 ? -15.517 -0.886 25.241 1.00 88.06 177 GLU A O 1
ATOM 1440 N N . GLN A 1 178 ? -13.554 -1.019 26.300 1.00 92.31 178 GLN A N 1
ATOM 1441 C CA . GLN A 1 178 ? -13.270 0.415 26.162 1.00 92.31 178 GLN A CA 1
ATOM 1442 C C . GLN A 1 178 ? -13.115 0.821 24.691 1.00 92.31 178 GLN A C 1
ATOM 1444 O O . GLN A 1 178 ? -13.539 1.907 24.288 1.00 92.31 178 GLN A O 1
ATOM 1449 N N . LEU A 1 179 ? -12.508 -0.040 23.864 1.00 90.06 179 LEU A N 1
ATOM 1450 C CA . LEU A 1 179 ? -12.426 0.195 22.424 1.00 90.06 179 LEU A CA 1
ATOM 1451 C C . LEU A 1 179 ? -13.827 0.230 21.800 1.00 90.06 179 LEU A C 1
ATOM 1453 O O . LEU A 1 179 ? -14.133 1.171 21.066 1.00 90.06 179 LEU A O 1
ATOM 1457 N N . LYS A 1 180 ? -14.691 -0.739 22.128 1.00 90.75 180 LYS A N 1
ATOM 1458 C CA . LYS A 1 180 ? -16.084 -0.772 21.662 1.00 90.75 180 LYS A CA 1
ATOM 1459 C C . LYS A 1 180 ? -16.852 0.472 22.080 1.00 90.75 180 LYS A C 1
ATOM 1461 O O . LYS A 1 180 ? -17.480 1.092 21.230 1.00 90.75 180 LYS A O 1
ATOM 1466 N N . GLU A 1 181 ? -16.776 0.881 23.343 1.00 93.62 181 GLU A N 1
ATOM 1467 C CA . GLU A 1 181 ? -17.441 2.094 23.836 1.00 93.62 181 GLU A CA 1
ATOM 1468 C C . GLU A 1 181 ? -16.991 3.349 23.083 1.00 93.62 181 GLU A C 1
ATOM 1470 O O . GLU A 1 181 ? -17.805 4.202 22.729 1.00 93.62 181 GLU A O 1
ATOM 1475 N N . ARG A 1 182 ? -15.691 3.463 22.789 1.00 94.44 182 ARG A N 1
ATOM 1476 C CA . ARG A 1 182 ? -15.161 4.585 22.006 1.00 94.44 182 ARG A CA 1
ATOM 1477 C C . ARG A 1 182 ? -15.639 4.554 20.559 1.00 94.44 182 ARG A C 1
ATOM 1479 O O . ARG A 1 182 ? -15.945 5.614 20.020 1.00 94.44 182 ARG A O 1
ATOM 1486 N N . LEU A 1 183 ? -15.711 3.377 19.943 1.00 93.69 183 LEU A N 1
ATOM 1487 C CA . LEU A 1 183 ? -16.203 3.213 18.574 1.00 93.69 183 LEU A CA 1
ATOM 1488 C C . LEU A 1 183 ? -17.714 3.449 18.473 1.00 93.69 183 LEU A C 1
ATOM 1490 O O . LEU A 1 183 ? -18.156 4.068 17.510 1.00 93.69 183 LEU A O 1
ATOM 1494 N N . LYS A 1 184 ? -18.489 3.089 19.504 1.00 94.56 184 LYS A N 1
ATOM 1495 C CA . LYS A 1 184 ? -19.935 3.357 19.597 1.00 94.56 184 LYS A CA 1
ATOM 1496 C C . LYS A 1 184 ? -20.304 4.848 19.613 1.00 94.56 184 LYS A C 1
ATOM 1498 O O . LYS A 1 184 ? -21.467 5.196 19.460 1.00 94.56 184 LYS A O 1
ATOM 1503 N N . LYS A 1 185 ? -19.326 5.750 19.764 1.00 95.56 185 LYS A N 1
ATOM 1504 C CA . LYS A 1 185 ? -19.524 7.199 19.566 1.00 95.56 185 LYS A CA 1
ATOM 1505 C C . LYS A 1 185 ? -19.679 7.587 18.093 1.00 95.56 185 LYS A C 1
ATOM 1507 O O . LYS A 1 185 ? -20.162 8.678 17.811 1.00 95.56 185 LYS A O 1
ATOM 1512 N N . TYR A 1 186 ? -19.223 6.729 17.183 1.00 94.88 186 TYR A N 1
ATOM 1513 C CA . TYR A 1 186 ? -19.181 6.978 15.741 1.00 94.88 186 TYR A CA 1
ATOM 1514 C C . TYR A 1 186 ? -19.985 5.950 14.935 1.00 94.88 186 TYR A C 1
ATOM 1516 O O . TYR A 1 186 ? -20.405 6.260 13.826 1.00 94.88 186 TYR A O 1
ATOM 1524 N N . PHE A 1 187 ? -20.206 4.755 15.489 1.00 95.12 187 PHE A N 1
ATOM 1525 C CA . PHE A 1 187 ? -20.881 3.632 14.838 1.00 95.12 187 PHE A CA 1
ATOM 1526 C C . PHE A 1 187 ? -22.031 3.118 15.708 1.00 95.12 187 PHE A C 1
ATOM 1528 O O . PHE A 1 187 ? -21.916 3.091 16.932 1.00 95.12 187 PHE A O 1
ATOM 1535 N N . LEU A 1 188 ? -23.129 2.692 15.081 1.00 94.00 188 LEU A N 1
ATOM 1536 C CA . LEU A 1 188 ? -24.270 2.092 15.774 1.00 94.00 188 LEU A CA 1
ATOM 1537 C C . LEU A 1 188 ? -23.886 0.714 16.322 1.00 94.00 188 LEU A C 1
ATOM 1539 O O . LEU A 1 188 ? -24.090 0.434 17.505 1.00 94.00 188 LEU A O 1
ATOM 1543 N N . ASN A 1 189 ? -23.280 -0.117 15.470 1.00 93.69 189 ASN A N 1
ATOM 1544 C CA . ASN A 1 189 ? -22.837 -1.455 15.831 1.00 93.69 189 ASN A CA 1
ATOM 1545 C C . ASN A 1 189 ? -21.325 -1.610 15.637 1.00 93.69 189 ASN A C 1
ATOM 1547 O O . ASN A 1 189 ? -20.728 -1.090 14.694 1.00 93.69 189 ASN A O 1
ATOM 1551 N N . VAL A 1 190 ? -20.703 -2.344 16.561 1.00 94.19 190 VAL A N 1
ATOM 1552 C CA . VAL A 1 190 ? -19.266 -2.632 16.567 1.00 94.19 190 VAL A CA 1
ATOM 1553 C C . VAL A 1 190 ? -19.097 -4.136 16.702 1.00 94.19 190 VAL A C 1
ATOM 1555 O O . VAL A 1 190 ? -19.445 -4.700 17.738 1.00 94.19 190 VAL A O 1
ATOM 1558 N N . TYR A 1 191 ? -18.547 -4.768 15.671 1.00 92.25 191 TYR A N 1
ATOM 1559 C CA . TYR A 1 191 ? -18.316 -6.207 15.612 1.00 92.25 191 TYR A CA 1
ATOM 1560 C C . TYR A 1 191 ? -16.823 -6.488 15.617 1.00 92.25 191 TYR A C 1
ATOM 1562 O O . TYR A 1 191 ? -16.086 -5.931 14.804 1.00 92.25 191 TYR A O 1
ATOM 1570 N N . ILE A 1 192 ? -16.363 -7.362 16.511 1.00 90.94 192 ILE A N 1
ATOM 1571 C CA . ILE A 1 192 ? -14.945 -7.712 16.606 1.00 90.94 192 ILE A CA 1
ATOM 1572 C C . ILE A 1 192 ? -14.810 -9.232 16.548 1.00 90.94 192 ILE A C 1
ATOM 1574 O O . ILE A 1 192 ? -15.384 -9.954 17.360 1.00 90.94 192 ILE A O 1
ATOM 1578 N N . LYS A 1 193 ? -14.053 -9.704 15.556 1.00 88.88 193 LYS A N 1
ATOM 1579 C CA . LYS A 1 193 ? -13.788 -11.115 15.278 1.00 88.88 193 LYS A CA 1
ATOM 1580 C C . LYS A 1 193 ? -12.310 -11.435 15.510 1.00 88.88 193 LYS A C 1
ATOM 1582 O O . LYS A 1 193 ? -11.432 -10.724 15.021 1.00 88.88 193 LYS A O 1
ATOM 1587 N N . TYR A 1 194 ? -12.041 -12.550 16.187 1.00 86.69 194 TYR A N 1
ATOM 1588 C CA . TYR A 1 194 ? -10.689 -13.090 16.354 1.00 86.69 194 TYR A CA 1
ATOM 1589 C C . TYR A 1 194 ? -10.461 -14.296 15.424 1.00 86.69 194 TYR A C 1
ATOM 1591 O O . TYR A 1 194 ? -11.154 -15.304 15.551 1.00 86.69 194 TYR A O 1
ATOM 1599 N N . GLU A 1 195 ? -9.518 -14.217 14.475 1.00 73.81 195 GLU A N 1
ATOM 1600 C CA . GLU A 1 195 ? -9.434 -15.172 13.341 1.00 73.81 195 GLU A CA 1
ATOM 1601 C C . GLU A 1 195 ? -8.757 -16.526 13.631 1.00 73.81 195 GLU A C 1
ATOM 1603 O O . GLU A 1 195 ? -8.673 -17.348 12.727 1.00 73.81 195 GLU A O 1
ATOM 1608 N N . ASN A 1 196 ? -8.347 -16.816 14.869 1.00 66.19 196 ASN A N 1
ATOM 1609 C CA . ASN A 1 196 ? -7.644 -18.065 15.222 1.00 66.19 196 ASN A CA 1
ATOM 1610 C C . ASN A 1 196 ? -8.285 -18.861 16.371 1.00 66.19 196 ASN A C 1
ATOM 1612 O O . ASN A 1 196 ? -7.677 -19.792 16.894 1.00 66.19 196 ASN A O 1
ATOM 1616 N N . PHE A 1 197 ? -9.508 -18.514 16.769 1.00 58.06 197 PHE A N 1
ATOM 1617 C CA . PHE A 1 197 ? -10.299 -19.361 17.659 1.00 58.06 197 PHE A CA 1
ATOM 1618 C C . PHE A 1 197 ? -11.141 -20.292 16.789 1.00 58.06 197 PHE A C 1
ATOM 1620 O O . PHE A 1 197 ? -11.908 -19.808 15.953 1.00 58.06 197 PHE A O 1
ATOM 1627 N N . GLU A 1 198 ? -10.981 -21.611 16.942 1.00 47.50 198 GLU A N 1
ATOM 1628 C CA . GLU A 1 198 ? -11.828 -22.594 16.256 1.00 47.50 198 GLU A CA 1
ATOM 1629 C C . GLU A 1 198 ? -13.307 -22.229 16.473 1.00 47.50 198 GLU A C 1
ATOM 1631 O O . GLU A 1 198 ? -13.774 -22.118 17.604 1.00 47.50 198 GLU A O 1
ATOM 1636 N N . GLY A 1 199 ? -14.026 -21.956 15.379 1.00 55.19 199 GLY A N 1
ATOM 1637 C CA . GLY A 1 199 ? -15.433 -21.537 15.400 1.00 55.19 199 GLY A CA 1
ATOM 1638 C C . GLY A 1 199 ? -15.698 -20.027 15.332 1.00 55.19 199 GLY A C 1
ATOM 1639 O O . GLY A 1 199 ? -16.840 -19.656 15.091 1.00 55.19 199 GLY A O 1
ATOM 1640 N N . GLY A 1 200 ? -14.680 -19.165 15.456 1.00 46.25 200 GLY A N 1
ATOM 1641 C CA . GLY A 1 200 ? -14.812 -17.706 15.372 1.00 46.25 200 GLY A CA 1
ATOM 1642 C C . GLY A 1 200 ? -15.716 -17.128 16.465 1.00 46.25 200 GLY A C 1
ATOM 1643 O O . GLY A 1 200 ? -16.929 -17.046 16.305 1.00 46.25 200 GLY A O 1
ATOM 1644 N N . ILE A 1 201 ? -15.133 -16.681 17.576 1.00 50.03 201 ILE A N 1
ATOM 1645 C CA . ILE A 1 201 ? -15.904 -16.008 18.627 1.00 50.03 201 ILE A CA 1
ATOM 1646 C C . ILE A 1 201 ? -16.111 -14.546 18.216 1.00 50.03 201 ILE A C 1
ATOM 1648 O O . ILE A 1 201 ? -15.143 -13.808 18.011 1.00 50.03 201 ILE A O 1
ATOM 1652 N N . TYR A 1 202 ? -17.378 -14.149 18.099 1.00 53.12 202 TYR A N 1
ATOM 1653 C CA . TYR A 1 202 ? -17.793 -12.751 18.015 1.00 53.12 202 TYR A CA 1
ATOM 1654 C C . TYR A 1 202 ? -18.070 -12.256 19.432 1.00 53.12 202 TYR A C 1
ATOM 1656 O O . TYR A 1 202 ? -18.775 -12.928 20.186 1.00 53.12 202 TYR A O 1
ATOM 1664 N N . VAL A 1 203 ? -17.521 -11.096 19.791 1.00 55.69 203 VAL A N 1
ATOM 1665 C CA . VAL A 1 203 ? -17.810 -10.421 21.066 1.00 55.69 203 VAL A CA 1
ATOM 1666 C C . VAL A 1 203 ? -18.311 -9.025 20.780 1.00 55.69 203 VAL A C 1
ATOM 1668 O O . VAL A 1 203 ? -17.649 -8.324 19.983 1.00 55.69 203 VAL A O 1
#

Sequence (203 aa):
MYGIVSDLYRNIVRLKTNNGDIVIKSNKKMPKGLKVEIKNIGQGDYKGKILMGPSKVLPSLDAIYYSSMITEDRSLVEKLSFLFEELSKRVKIDRSFLEKFKKYFEAGEVDEDNKVFGNYVNLLSGRYGFRSFGMIKIFVDRKAEEFVLYFKDNVIKGKVEGNDIFLSTDKIIENIEQLKERLKKYFLNVYIKYENFEGGIYV

pLDDT: mean 89.5, std 11.19, range [45.25, 98.12]

Nearest PDB structures (foldseek):
  4my0-assembly1_C  TM=4.181E-01  e=1.203E+00  Kribbella flavida DSM 17836
  4my3-assembly3_D  TM=5.607E-01  e=1.706E+00  Kribbella flavida DSM 17836
  5axr-assembly1_A  TM=5.370E-01  e=6.137E+00  Serratia marcescens
  8qz8-assembly1_C  TM=4.544E-01  e=2.717E+00  Tilapia lake virus

Solvent-accessible surface area (backbone atoms only — not comparable to full-atom values): 11029 Å² total; per-residue (Å²): 93,63,28,31,28,68,49,78,43,91,50,35,37,34,25,48,33,97,76,26,35,30,34,29,42,36,81,56,89,74,62,74,69,42,76,42,75,57,62,73,86,89,68,71,101,67,58,58,47,81,47,42,65,68,29,90,77,75,64,54,58,64,21,42,50,55,19,56,74,63,40,87,51,47,72,57,20,48,56,39,8,53,30,38,51,37,28,56,78,76,43,84,83,47,72,68,52,51,54,52,47,36,50,30,54,59,52,11,58,79,46,70,69,35,40,54,48,43,50,52,49,41,71,48,10,72,57,30,38,58,50,35,59,35,72,35,38,39,38,32,36,67,83,77,37,30,34,41,37,38,42,86,97,44,58,39,39,35,37,52,57,93,51,32,39,41,37,37,24,75,65,88,64,85,64,52,67,62,52,47,59,61,46,53,76,78,21,83,44,73,44,41,39,39,77,74,46,93,86,52,59,73,99

Mean predicted aligned error: 6.19 Å

Organism: Thermosipho africanus (strain TCF52B) (NCBI:txid484019)